Protein AF-A0A510DS62-F1 (afdb_monomer_lite)

Radius of gyration: 27.92 Å; chains: 1; bounding box: 56×39×94 Å

pLDDT: mean 75.44, std 15.36, range [31.45, 93.5]

Structure (mmCIF, N/CA/C/O backbone):
data_AF-A0A510DS62-F1
#
_entry.id   AF-A0A510DS62-F1
#
loop_
_atom_site.group_PDB
_atom_site.id
_atom_site.type_symbol
_atom_site.label_atom_id
_atom_site.label_alt_id
_atom_site.label_comp_id
_atom_site.label_asym_id
_atom_site.label_entity_id
_atom_site.label_seq_id
_atom_site.pdbx_PDB_ins_code
_atom_site.Cartn_x
_atom_site.Cartn_y
_atom_site.Cartn_z
_atom_site.occupancy
_atom_site.B_iso_or_equiv
_atom_site.auth_seq_id
_atom_site.auth_comp_id
_atom_site.auth_asym_id
_atom_site.auth_atom_id
_atom_site.pdbx_PDB_model_num
ATOM 1 N N . MET A 1 1 ? -23.519 11.672 65.796 1.00 56.41 1 MET A N 1
ATOM 2 C CA . MET A 1 1 ? -23.564 11.099 64.429 1.00 56.41 1 MET A CA 1
ATOM 3 C C . MET A 1 1 ? -22.876 11.958 63.356 1.00 56.41 1 MET A C 1
ATOM 5 O O . MET A 1 1 ? -22.421 11.381 62.381 1.00 56.41 1 MET A O 1
ATOM 9 N N . GLY A 1 2 ? -22.718 13.283 63.516 1.00 59.91 2 GLY A N 1
ATOM 10 C CA . GLY A 1 2 ? -22.095 14.141 62.484 1.00 59.91 2 GLY A CA 1
ATOM 11 C C . GLY A 1 2 ? -20.596 13.915 62.203 1.00 59.91 2 GLY A C 1
ATOM 12 O O . GLY A 1 2 ? -20.165 14.080 61.069 1.00 59.91 2 GLY A O 1
ATOM 13 N N . PHE A 1 3 ? -19.809 13.471 63.189 1.00 62.00 3 PHE A N 1
ATOM 14 C CA . PHE A 1 3 ? -18.356 13.258 63.034 1.00 62.00 3 PHE A CA 1
ATOM 15 C C . PHE A 1 3 ? -17.971 12.027 62.198 1.00 62.00 3 PHE A C 1
ATOM 17 O O . PHE A 1 3 ? -16.897 11.989 61.609 1.00 62.00 3 PHE A O 1
ATOM 24 N N . LEU A 1 4 ? -18.839 11.015 62.127 1.00 65.06 4 LEU A N 1
ATOM 25 C CA . LEU A 1 4 ? -18.585 9.816 61.321 1.00 65.06 4 LEU A CA 1
ATOM 26 C C . LEU A 1 4 ? -18.783 10.087 59.825 1.00 65.06 4 LEU A C 1
ATOM 28 O O . LEU A 1 4 ? -18.037 9.568 59.003 1.00 65.06 4 LEU A O 1
ATOM 32 N N . LEU A 1 5 ? -19.742 10.947 59.473 1.00 65.94 5 LEU A N 1
ATOM 33 C CA . LEU A 1 5 ? -20.015 11.323 58.085 1.00 65.94 5 LEU A CA 1
ATOM 34 C C . LEU A 1 5 ? -18.896 12.188 57.491 1.00 65.94 5 LEU A C 1
ATOM 36 O O . LEU A 1 5 ? -18.519 11.984 56.341 1.00 65.94 5 LEU A O 1
ATOM 40 N N . SER A 1 6 ? -18.312 13.103 58.271 1.00 70.81 6 SER A N 1
ATOM 41 C CA . SER A 1 6 ? -17.191 13.930 57.803 1.00 70.81 6 SER A CA 1
ATOM 42 C C . SER A 1 6 ? -15.923 13.110 57.548 1.00 70.81 6 SER A C 1
ATOM 44 O O . SER A 1 6 ? -15.247 13.334 56.546 1.00 70.81 6 SER A O 1
ATOM 46 N N . LEU A 1 7 ? -15.630 12.115 58.392 1.00 73.94 7 LEU A N 1
ATOM 47 C CA . LEU A 1 7 ? -14.490 11.212 58.200 1.00 73.94 7 LEU A CA 1
ATOM 48 C C . LEU A 1 7 ? -14.623 10.364 56.926 1.00 73.94 7 LEU A C 1
ATOM 50 O O . LEU A 1 7 ? -13.637 10.196 56.215 1.00 73.94 7 LEU A O 1
ATOM 54 N N . ILE A 1 8 ? -15.829 9.888 56.601 1.00 76.88 8 ILE A N 1
ATOM 55 C CA . ILE A 1 8 ? -16.096 9.108 55.377 1.00 76.88 8 ILE A CA 1
ATOM 56 C C . ILE A 1 8 ? -15.915 9.963 54.116 1.00 76.88 8 ILE A C 1
ATOM 58 O O . ILE A 1 8 ? -15.374 9.499 53.114 1.00 76.88 8 ILE A O 1
ATOM 62 N N . ILE A 1 9 ? -16.335 11.229 54.158 1.00 77.38 9 ILE A N 1
ATOM 63 C CA . ILE A 1 9 ? -16.168 12.151 53.028 1.00 77.38 9 ILE A CA 1
ATOM 64 C C . ILE A 1 9 ? -14.679 12.428 52.791 1.00 77.38 9 ILE A C 1
ATOM 66 O O . ILE A 1 9 ? -14.211 12.366 51.656 1.00 77.38 9 ILE A O 1
ATOM 70 N N . ILE A 1 10 ? -13.914 12.674 53.856 1.00 80.25 10 ILE A N 1
ATOM 71 C CA . ILE A 1 10 ? -12.475 12.947 53.755 1.00 80.25 10 ILE A CA 1
ATOM 72 C C . ILE A 1 10 ? -11.726 11.737 53.182 1.00 80.25 10 ILE A C 1
ATOM 74 O O . ILE A 1 10 ? -10.911 11.901 52.274 1.00 80.25 10 ILE A O 1
ATOM 78 N N . THR A 1 11 ? -12.020 10.519 53.647 1.00 80.19 11 THR A N 1
ATOM 79 C CA . THR A 1 11 ? -11.370 9.309 53.117 1.00 80.19 11 THR A CA 1
ATOM 80 C C . THR A 1 11 ? -11.744 9.044 51.659 1.00 80.19 11 THR A C 1
ATOM 82 O O . THR A 1 11 ? -10.877 8.655 50.876 1.00 80.19 11 THR A O 1
ATOM 85 N N . TYR A 1 12 ? -12.984 9.335 51.258 1.00 83.50 12 TYR A N 1
ATOM 86 C CA . TYR A 1 12 ? -13.424 9.239 49.865 1.00 83.50 12 TYR A CA 1
ATOM 87 C C . TYR A 1 12 ? -12.674 10.213 48.939 1.00 83.50 12 TYR A C 1
ATOM 89 O O . TYR A 1 12 ? -12.185 9.806 47.884 1.00 83.50 12 TYR A O 1
ATOM 97 N N . TYR A 1 13 ? -12.502 11.476 49.346 1.00 82.88 13 TYR A N 1
ATOM 98 C CA . TYR A 1 13 ? -11.745 12.461 48.561 1.00 82.88 13 TYR A CA 1
ATOM 99 C C . TYR A 1 13 ? -10.253 12.127 48.461 1.00 82.88 13 TYR A C 1
ATOM 101 O O . TYR A 1 13 ? -9.670 12.286 47.388 1.00 82.88 13 TYR A O 1
ATOM 109 N N . ILE A 1 14 ? -9.639 11.626 49.539 1.00 84.81 14 ILE A N 1
ATOM 110 C CA . ILE A 1 14 ? -8.238 11.172 49.518 1.00 84.81 14 ILE A CA 1
ATOM 111 C C . ILE A 1 14 ? -8.069 10.010 48.532 1.00 84.81 14 ILE A C 1
ATOM 113 O O . ILE A 1 14 ? -7.124 10.007 47.742 1.00 84.81 14 ILE A O 1
ATOM 117 N N . PHE A 1 15 ? -9.010 9.062 48.526 1.00 84.88 15 PHE A N 1
ATOM 118 C CA . PHE A 1 15 ? -8.983 7.926 47.609 1.00 84.88 15 PHE A CA 1
ATOM 119 C C . PHE A 1 15 ? -9.139 8.360 46.145 1.00 84.88 15 PHE A C 1
ATOM 121 O O . PHE A 1 15 ? -8.365 7.929 45.292 1.00 84.88 15 PHE A O 1
ATOM 128 N N . ILE A 1 16 ? -10.079 9.268 45.850 1.00 84.44 16 ILE A N 1
ATOM 129 C CA . ILE A 1 16 ? -10.239 9.845 44.505 1.00 84.44 16 ILE A CA 1
ATOM 130 C C . ILE A 1 16 ? -8.967 10.573 44.068 1.00 84.44 16 ILE A C 1
ATOM 132 O O . ILE A 1 16 ? -8.511 10.387 42.940 1.00 84.44 16 ILE A O 1
ATOM 136 N N . PHE A 1 17 ? -8.370 11.377 44.949 1.00 84.06 17 PHE A N 1
ATOM 137 C CA . PHE A 1 17 ? -7.148 12.110 44.637 1.00 84.06 17 PHE A CA 1
ATOM 138 C C . PHE A 1 17 ? -5.981 11.161 44.323 1.00 84.06 17 PHE A C 1
ATOM 140 O O . PHE A 1 17 ? -5.297 11.342 43.317 1.00 84.06 17 PHE A O 1
ATOM 147 N N . GLN A 1 18 ? -5.802 10.096 45.114 1.00 83.12 18 GLN A N 1
ATOM 148 C CA . GLN A 1 18 ? -4.819 9.046 44.823 1.00 83.12 18 GLN A CA 1
ATOM 149 C C . GLN A 1 18 ? -5.087 8.345 43.486 1.00 83.12 18 GLN A C 1
ATOM 151 O O . GLN A 1 18 ? -4.140 8.086 42.741 1.00 83.12 18 GLN A O 1
ATOM 156 N N . LEU A 1 19 ? -6.354 8.082 43.148 1.00 80.81 19 LEU A N 1
ATOM 157 C CA . LEU A 1 19 ? -6.727 7.467 41.873 1.00 80.81 19 LEU A CA 1
ATOM 158 C C . LEU A 1 19 ? -6.384 8.377 40.682 1.00 80.81 19 LEU A C 1
ATOM 160 O O . LEU A 1 19 ? -5.828 7.912 39.690 1.00 80.81 19 LEU A O 1
ATOM 164 N N . ILE A 1 20 ? -6.660 9.681 40.794 1.00 81.19 20 ILE A N 1
ATOM 165 C CA . ILE A 1 20 ? -6.356 10.677 39.754 1.00 81.19 20 ILE A CA 1
ATOM 166 C C . ILE A 1 20 ? -4.844 10.794 39.535 1.00 81.19 20 ILE A C 1
ATOM 168 O O . ILE A 1 20 ? -4.396 10.800 38.390 1.00 81.19 20 ILE A O 1
ATOM 172 N N . VAL A 1 21 ? -4.048 10.833 40.609 1.00 77.31 21 VAL A N 1
ATOM 173 C CA . VAL A 1 21 ? -2.578 10.885 40.513 1.00 77.31 21 VAL A CA 1
ATOM 174 C C . VAL A 1 21 ? -2.022 9.621 39.846 1.00 77.31 21 VAL A C 1
ATOM 176 O O . VAL A 1 21 ? -1.136 9.714 38.995 1.00 77.31 21 VAL A O 1
ATOM 179 N N . LEU A 1 22 ? -2.571 8.445 40.168 1.00 75.25 22 LEU A N 1
ATOM 180 C CA . LEU A 1 22 ? -2.204 7.180 39.523 1.00 75.25 22 LEU A CA 1
ATOM 181 C C . LEU A 1 22 ? -2.535 7.173 38.027 1.00 75.25 22 LEU A C 1
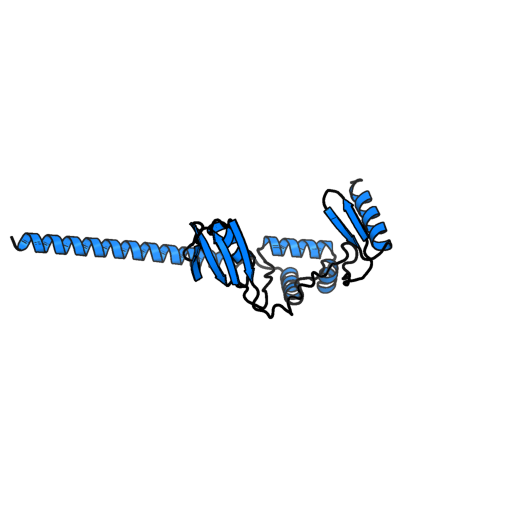ATOM 183 O O . LEU A 1 22 ? -1.683 6.793 37.220 1.00 75.25 22 LEU A O 1
ATOM 187 N N . LEU A 1 23 ? -3.733 7.629 37.652 1.00 72.62 23 LEU A N 1
ATOM 188 C CA . LEU A 1 23 ? -4.148 7.732 36.251 1.00 72.62 23 LEU A CA 1
ATOM 189 C C . LEU A 1 23 ? -3.267 8.724 35.482 1.00 72.62 23 LEU A C 1
ATOM 191 O O . LEU A 1 23 ? -2.774 8.396 34.404 1.00 72.62 23 LEU A O 1
ATOM 195 N N . PHE A 1 24 ? -2.975 9.893 36.058 1.00 67.69 24 PHE A N 1
ATOM 196 C CA . PHE A 1 24 ? -2.092 10.887 35.445 1.00 67.69 24 PHE A CA 1
ATOM 197 C C . PHE A 1 24 ? -0.681 10.323 35.210 1.00 67.69 24 PHE A C 1
ATOM 199 O O . PHE A 1 24 ? -0.140 10.407 34.105 1.00 67.69 24 PHE A O 1
ATOM 206 N N . HIS A 1 25 ? -0.113 9.634 36.202 1.00 64.00 25 HIS A N 1
ATOM 207 C CA . HIS A 1 25 ? 1.216 9.032 36.089 1.00 64.00 25 HIS A CA 1
ATOM 208 C C . HIS A 1 25 ? 1.270 7.855 35.093 1.00 64.00 25 HIS A C 1
ATOM 210 O O . HIS A 1 25 ? 2.328 7.578 34.513 1.00 64.00 25 HIS A O 1
ATOM 216 N N . GLN A 1 26 ? 0.158 7.142 34.877 1.00 64.94 26 GLN A N 1
ATOM 217 C CA . GLN A 1 26 ? 0.059 6.144 33.808 1.00 64.94 26 GLN A CA 1
ATOM 218 C C . GLN A 1 26 ? 0.042 6.805 32.425 1.00 64.94 26 GLN A C 1
ATOM 220 O O . GLN A 1 26 ? 0.773 6.360 31.540 1.00 64.94 26 GLN A O 1
ATOM 225 N N . THR A 1 27 ? -0.697 7.907 32.256 1.00 58.97 27 THR A N 1
ATOM 226 C CA . THR A 1 27 ? -0.771 8.619 30.968 1.00 58.97 27 THR A CA 1
ATOM 227 C C . THR A 1 27 ? 0.559 9.245 30.541 1.00 58.97 27 THR A C 1
ATOM 229 O O . THR A 1 27 ? 0.923 9.159 29.368 1.00 58.97 27 THR A O 1
ATOM 232 N N . GLU A 1 28 ? 1.333 9.802 31.476 1.00 69.12 28 GLU A N 1
ATOM 233 C CA . GLU A 1 28 ? 2.660 10.362 31.177 1.00 69.12 28 GLU A CA 1
ATOM 234 C C . GLU A 1 28 ? 3.661 9.269 30.766 1.00 69.12 28 GLU A C 1
ATOM 236 O O . GLU A 1 28 ? 4.373 9.419 29.772 1.00 69.12 28 GLU A O 1
ATOM 241 N N . ARG A 1 29 ? 3.624 8.092 31.410 1.00 55.38 29 ARG A N 1
ATOM 242 C CA . ARG A 1 29 ? 4.458 6.946 30.998 1.00 55.38 29 ARG A CA 1
ATOM 243 C C . ARG A 1 29 ? 4.127 6.435 29.595 1.00 55.38 29 ARG A C 1
ATOM 245 O O . ARG A 1 29 ? 5.016 5.948 28.896 1.00 55.38 29 ARG A O 1
ATOM 252 N N . GLU A 1 30 ? 2.871 6.510 29.161 1.00 58.12 30 GLU A N 1
ATOM 253 C CA . GLU A 1 30 ? 2.501 6.159 27.785 1.00 58.12 30 GLU A CA 1
ATOM 254 C C . GLU A 1 30 ? 2.930 7.223 26.768 1.00 58.12 30 GLU A C 1
ATOM 256 O O . GLU A 1 30 ? 3.394 6.872 25.678 1.00 58.12 30 GLU A O 1
ATOM 261 N N . ARG A 1 31 ? 2.847 8.512 27.128 1.00 53.44 31 ARG A N 1
ATOM 262 C CA . ARG A 1 31 ? 3.356 9.623 26.306 1.00 53.44 31 ARG A CA 1
ATOM 263 C C . ARG A 1 31 ? 4.860 9.512 26.080 1.00 53.44 31 ARG A C 1
ATOM 265 O O . ARG A 1 31 ? 5.298 9.582 24.931 1.00 53.44 31 ARG A O 1
ATOM 272 N N . GLU A 1 32 ? 5.632 9.242 27.129 1.00 55.03 32 GLU A N 1
ATOM 273 C CA . GLU A 1 32 ? 7.083 9.041 27.038 1.00 55.03 32 GLU A CA 1
ATOM 274 C C . GLU A 1 32 ? 7.443 7.841 26.152 1.00 55.03 32 GLU A C 1
ATOM 276 O O . GLU A 1 32 ? 8.283 7.959 25.260 1.00 55.03 32 GLU A O 1
ATOM 281 N N . LYS A 1 33 ? 6.752 6.701 26.300 1.00 54.00 33 LYS A N 1
ATOM 282 C CA . LYS A 1 33 ? 6.958 5.532 25.422 1.00 54.00 33 LYS A CA 1
ATOM 283 C C . LYS A 1 33 ? 6.666 5.844 23.953 1.00 54.00 33 LYS A C 1
ATOM 285 O O . LYS A 1 33 ? 7.362 5.338 23.070 1.00 54.00 33 LYS A O 1
ATOM 290 N N . LYS A 1 34 ? 5.653 6.671 23.672 1.00 49.38 34 LYS A N 1
ATOM 291 C CA . LYS A 1 34 ? 5.287 7.078 22.307 1.00 49.38 34 LYS A CA 1
ATOM 292 C C . LYS A 1 34 ? 6.340 8.010 21.696 1.00 49.38 34 LYS A C 1
ATOM 294 O O . LYS A 1 34 ? 6.720 7.798 20.548 1.00 49.38 34 LYS A O 1
ATOM 299 N N . LEU A 1 35 ? 6.869 8.951 22.480 1.00 46.28 35 LEU A N 1
ATOM 300 C CA . LEU A 1 35 ? 7.968 9.849 22.099 1.00 46.28 35 LEU A CA 1
ATOM 301 C C . LEU A 1 35 ? 9.285 9.095 21.848 1.00 46.28 35 LEU A C 1
ATOM 303 O O . LEU A 1 35 ? 9.930 9.314 20.826 1.00 46.28 35 LEU A O 1
ATOM 307 N N . VAL A 1 36 ? 9.653 8.145 22.714 1.00 50.84 36 VAL A N 1
ATOM 308 C CA . VAL A 1 36 ? 10.863 7.317 22.536 1.00 50.84 36 VAL A CA 1
ATOM 309 C C . VAL A 1 36 ? 10.750 6.424 21.295 1.00 50.84 36 VAL A C 1
ATOM 311 O O . VAL A 1 36 ? 11.700 6.317 20.520 1.00 50.84 36 VAL A O 1
ATOM 314 N N . LYS A 1 37 ? 9.573 5.837 21.037 1.00 39.78 37 LYS A N 1
ATOM 315 C CA . LYS A 1 37 ? 9.328 5.028 19.830 1.00 39.78 37 LYS A CA 1
ATOM 316 C C . LYS A 1 37 ? 9.394 5.856 18.541 1.00 39.78 37 LYS A C 1
ATOM 318 O O . LYS A 1 37 ? 9.809 5.335 17.511 1.00 39.78 37 LYS A O 1
ATOM 323 N N . GLN A 1 38 ? 9.002 7.129 18.596 1.00 35.69 38 GLN A N 1
ATOM 324 C CA . GLN A 1 38 ? 9.059 8.047 17.457 1.00 35.69 38 GLN A CA 1
ATOM 325 C C . GLN A 1 38 ? 10.491 8.555 17.203 1.00 35.69 38 GLN A C 1
ATOM 327 O O . GLN A 1 38 ? 10.902 8.658 16.049 1.00 35.69 38 GLN A O 1
ATOM 332 N N . ASN A 1 39 ? 11.282 8.766 18.261 1.00 31.45 39 ASN A N 1
ATOM 333 C CA . ASN A 1 39 ? 12.685 9.183 18.164 1.00 31.45 39 ASN A CA 1
ATOM 334 C C . ASN A 1 39 ? 13.643 8.058 17.730 1.00 31.45 39 ASN A C 1
ATOM 336 O O . ASN A 1 39 ? 14.662 8.345 17.111 1.00 31.45 39 ASN A O 1
ATOM 340 N N . HIS A 1 40 ? 13.314 6.779 17.954 1.00 35.44 40 HIS A N 1
ATOM 341 C CA . HIS A 1 40 ? 14.136 5.664 17.454 1.00 35.44 40 HIS A CA 1
ATOM 342 C C . HIS A 1 40 ? 14.177 5.595 15.904 1.00 35.44 40 HIS A C 1
ATOM 344 O O . HIS A 1 40 ? 15.077 4.988 15.330 1.00 35.44 40 HIS A O 1
ATOM 350 N N . PHE A 1 41 ? 13.258 6.257 15.190 1.00 34.78 41 PHE A N 1
ATOM 351 C CA . PHE A 1 41 ? 13.251 6.286 13.720 1.00 34.78 41 PHE A CA 1
ATOM 352 C C . PHE A 1 41 ? 14.315 7.226 13.100 1.00 34.78 41 PHE A C 1
ATOM 354 O O . PHE A 1 41 ? 14.418 7.310 11.880 1.00 34.78 41 PHE A O 1
ATOM 361 N N . MET A 1 42 ? 15.107 7.946 13.905 1.00 33.56 42 MET A N 1
ATOM 362 C CA . MET A 1 42 ? 15.889 9.108 13.445 1.00 33.56 42 MET A CA 1
ATOM 363 C C . MET A 1 42 ? 17.422 8.946 13.382 1.00 33.56 42 MET A C 1
ATOM 365 O O . MET A 1 42 ? 18.105 9.957 13.265 1.00 33.56 42 MET A O 1
ATOM 369 N N . GLU A 1 43 ? 17.993 7.732 13.366 1.00 38.81 43 GLU A N 1
ATOM 370 C CA . GLU A 1 43 ? 19.443 7.554 13.098 1.00 38.81 43 GLU A CA 1
ATOM 371 C C . GLU A 1 43 ? 19.816 6.375 12.174 1.00 38.81 43 GLU A C 1
ATOM 373 O O . GLU A 1 43 ? 20.947 5.890 12.186 1.00 38.81 43 GLU A O 1
ATOM 378 N N . GLU A 1 44 ? 18.933 5.931 11.275 1.00 53.69 44 GLU A N 1
ATOM 379 C CA . GLU A 1 44 ? 19.414 5.130 10.141 1.00 53.69 44 GLU A CA 1
ATOM 380 C C . GLU A 1 44 ? 20.034 6.049 9.086 1.00 53.69 44 GLU A C 1
ATOM 382 O O . GLU A 1 44 ? 19.362 6.636 8.238 1.00 53.69 44 GLU A O 1
ATOM 387 N N . LYS A 1 45 ? 21.359 6.203 9.152 1.00 69.12 45 LYS A N 1
ATOM 388 C CA . LYS A 1 45 ? 22.107 7.017 8.193 1.00 69.12 45 LYS A CA 1
ATOM 389 C C . LYS A 1 45 ? 21.973 6.406 6.790 1.00 69.12 45 LYS A C 1
ATOM 391 O O . LYS A 1 45 ? 22.477 5.313 6.509 1.00 69.12 45 LYS A O 1
ATOM 396 N N . PHE A 1 46 ? 21.273 7.103 5.898 1.00 73.94 46 PHE A N 1
ATOM 397 C CA . PHE A 1 46 ? 21.255 6.778 4.474 1.00 73.94 46 PHE A CA 1
ATOM 398 C C . PHE A 1 46 ? 22.587 7.196 3.846 1.00 73.94 46 PHE A C 1
ATOM 400 O O . PHE A 1 46 ? 23.104 8.283 4.100 1.00 73.94 46 PHE A O 1
ATOM 407 N N . SER A 1 47 ? 23.157 6.319 3.030 1.00 78.69 47 SER A N 1
ATOM 408 C CA . SER A 1 47 ? 24.289 6.655 2.169 1.00 78.69 47 SER A CA 1
ATOM 409 C C . SER A 1 47 ? 23.865 7.653 1.087 1.00 78.69 47 SER A C 1
ATOM 411 O O . SER A 1 47 ? 22.688 7.763 0.748 1.00 78.69 47 SER A O 1
ATOM 413 N N . GLU A 1 48 ? 24.826 8.355 0.491 1.00 78.38 48 GLU A N 1
ATOM 414 C CA . GLU A 1 48 ? 24.563 9.314 -0.591 1.00 78.38 48 GLU A CA 1
ATOM 415 C C . GLU A 1 48 ? 23.784 8.682 -1.762 1.00 78.38 48 GLU A C 1
ATOM 417 O O . GLU A 1 48 ? 22.841 9.270 -2.291 1.00 78.38 48 GLU A O 1
ATOM 422 N N . LEU A 1 49 ? 24.121 7.439 -2.124 1.00 83.12 49 LEU A N 1
ATOM 423 C CA . LEU A 1 49 ? 23.423 6.689 -3.172 1.00 83.12 49 LEU A CA 1
ATOM 424 C C . LEU A 1 49 ? 21.990 6.312 -2.779 1.00 83.12 49 LEU A C 1
ATOM 426 O O . LEU A 1 49 ? 21.101 6.335 -3.627 1.00 83.12 49 LEU A O 1
ATOM 430 N N . GLU A 1 50 ? 21.754 5.982 -1.510 1.00 83.00 50 GLU A N 1
ATOM 431 C CA . GLU A 1 50 ? 20.409 5.735 -0.985 1.00 83.00 50 GLU A CA 1
ATOM 432 C C . GLU A 1 50 ? 19.565 7.013 -0.989 1.00 83.00 50 GLU A C 1
ATOM 434 O O . GLU A 1 50 ? 18.404 6.970 -1.386 1.00 83.00 50 GLU A O 1
ATOM 439 N N . PHE A 1 51 ? 20.151 8.160 -0.638 1.00 79.38 51 PHE A N 1
ATOM 440 C CA . PHE A 1 51 ? 19.455 9.446 -0.669 1.00 79.38 51 PHE A CA 1
ATOM 441 C C . PHE A 1 51 ? 19.056 9.845 -2.096 1.00 79.38 51 PHE A C 1
ATOM 443 O O . PHE A 1 51 ? 17.896 10.162 -2.361 1.00 79.38 51 PHE A O 1
ATOM 450 N N . ARG A 1 52 ? 19.985 9.723 -3.051 1.00 78.75 52 ARG A N 1
ATOM 451 C CA . ARG A 1 52 ? 19.703 9.948 -4.478 1.00 78.75 52 ARG A CA 1
ATOM 452 C C . ARG A 1 52 ? 18.639 8.985 -5.014 1.00 78.75 52 ARG A C 1
ATOM 454 O O . ARG A 1 52 ? 17.804 9.376 -5.827 1.00 78.75 52 ARG A O 1
ATOM 461 N N . ALA A 1 53 ? 18.636 7.735 -4.549 1.00 86.12 53 ALA A N 1
ATOM 462 C CA . ALA A 1 53 ? 17.611 6.761 -4.911 1.00 86.12 53 ALA A CA 1
ATOM 463 C C . ALA A 1 53 ? 16.232 7.140 -4.349 1.00 86.12 53 ALA A C 1
ATOM 465 O O . ALA A 1 53 ? 15.242 7.034 -5.069 1.00 86.12 53 ALA A O 1
ATOM 466 N N . ILE A 1 54 ? 16.157 7.632 -3.106 1.00 81.75 54 ILE A N 1
ATOM 467 C CA . ILE A 1 54 ? 14.917 8.164 -2.519 1.00 81.75 54 ILE A CA 1
ATOM 468 C C . ILE A 1 54 ? 14.395 9.341 -3.350 1.00 81.75 54 ILE A C 1
ATOM 470 O O . ILE A 1 54 ? 13.203 9.405 -3.638 1.00 81.75 54 ILE A O 1
ATOM 474 N N . GLU A 1 55 ? 15.266 10.251 -3.784 1.00 78.25 55 GLU A N 1
ATOM 475 C CA . GLU A 1 55 ? 14.872 11.402 -4.601 1.00 78.25 55 GLU A CA 1
ATOM 476 C C . GLU A 1 55 ? 14.356 10.996 -5.993 1.00 78.25 55 GLU A C 1
ATOM 478 O O . GLU A 1 55 ? 13.343 11.522 -6.468 1.00 78.25 55 GLU A O 1
ATOM 483 N N . ALA A 1 56 ? 15.001 10.017 -6.634 1.00 80.12 56 ALA A N 1
ATOM 484 C CA . ALA A 1 56 ? 14.517 9.418 -7.878 1.00 80.12 56 ALA A CA 1
ATOM 485 C C . ALA A 1 56 ? 13.137 8.761 -7.690 1.00 80.12 56 ALA A C 1
ATOM 487 O O . ALA A 1 56 ? 12.207 9.042 -8.448 1.00 80.12 56 ALA A O 1
ATOM 488 N N . LEU A 1 57 ? 12.964 7.969 -6.626 1.00 80.75 57 LEU A N 1
ATOM 489 C CA . LEU A 1 57 ? 11.692 7.328 -6.276 1.00 80.75 57 LEU A CA 1
ATOM 490 C C . LEU A 1 57 ? 10.598 8.338 -5.911 1.00 80.75 57 LEU A C 1
ATOM 492 O O . LEU A 1 57 ? 9.429 8.093 -6.191 1.00 80.75 57 LEU A O 1
ATOM 496 N N . ARG A 1 58 ? 10.950 9.487 -5.322 1.00 73.81 58 ARG A N 1
ATOM 497 C CA . ARG A 1 58 ? 9.993 10.562 -5.019 1.00 73.81 58 ARG A CA 1
ATOM 498 C C . ARG A 1 58 ? 9.442 11.202 -6.291 1.00 73.81 58 ARG A C 1
ATOM 500 O O . ARG A 1 58 ? 8.266 11.547 -6.330 1.00 73.81 58 ARG A O 1
ATOM 507 N N . ARG A 1 59 ? 10.282 11.367 -7.318 1.00 75.50 59 ARG A N 1
ATOM 508 C CA . ARG A 1 59 ? 9.876 11.915 -8.625 1.00 75.50 59 ARG A CA 1
ATOM 509 C C . ARG A 1 59 ? 9.108 10.897 -9.460 1.00 75.50 59 ARG A C 1
ATOM 511 O O . ARG A 1 59 ? 8.114 11.250 -10.083 1.00 75.50 59 ARG A O 1
ATOM 518 N N . ASN A 1 60 ? 9.557 9.645 -9.466 1.00 74.12 60 ASN A N 1
ATOM 519 C CA . ASN A 1 60 ? 8.900 8.555 -10.175 1.00 74.12 60 ASN A CA 1
ATOM 520 C C . ASN A 1 60 ? 8.888 7.273 -9.321 1.00 74.12 60 ASN A C 1
ATOM 522 O O . ASN A 1 60 ? 9.807 6.455 -9.419 1.00 74.12 60 ASN A O 1
ATOM 526 N N . PRO A 1 61 ? 7.817 7.034 -8.540 1.00 71.00 61 PRO A N 1
ATOM 527 C CA . PRO A 1 61 ? 7.707 5.844 -7.693 1.00 71.00 61 PRO A CA 1
ATOM 528 C C . PRO A 1 61 ? 7.670 4.521 -8.471 1.00 71.00 61 PRO A C 1
ATOM 530 O O . PRO A 1 61 ? 7.875 3.461 -7.885 1.00 71.00 61 PRO A O 1
ATOM 533 N N . ARG A 1 62 ? 7.387 4.566 -9.783 1.00 72.62 62 ARG A N 1
ATOM 534 C CA . ARG A 1 62 ? 7.297 3.397 -10.676 1.00 72.62 62 ARG A CA 1
ATOM 535 C C . ARG A 1 62 ? 8.562 3.189 -11.513 1.00 72.62 62 ARG A C 1
ATOM 537 O O . ARG A 1 62 ? 8.536 2.421 -12.475 1.00 72.62 62 ARG A O 1
ATOM 544 N N . ILE A 1 63 ? 9.655 3.882 -11.191 1.00 79.19 63 ILE A N 1
ATOM 545 C CA . ILE A 1 63 ? 10.914 3.763 -11.926 1.00 79.19 63 ILE A CA 1
ATOM 546 C C . ILE A 1 63 ? 11.404 2.308 -11.947 1.00 79.19 63 ILE A C 1
ATOM 548 O O . ILE A 1 63 ? 11.426 1.611 -10.931 1.00 79.19 63 ILE A O 1
ATOM 552 N N . SER A 1 64 ? 11.804 1.830 -13.127 1.00 82.25 64 SER A N 1
ATOM 553 C CA . SER A 1 64 ? 12.355 0.484 -13.263 1.00 82.25 64 SER A CA 1
ATOM 554 C C . SER A 1 64 ? 13.752 0.414 -12.640 1.00 82.25 64 SER A C 1
ATOM 556 O O . SER A 1 64 ? 14.502 1.387 -12.654 1.00 82.25 64 SER A O 1
ATOM 558 N N . VAL A 1 65 ? 14.171 -0.766 -12.173 1.00 83.56 65 VAL A N 1
ATOM 559 C CA . VAL A 1 65 ? 15.540 -0.976 -11.654 1.00 83.56 65 VAL A CA 1
ATOM 560 C C . VAL A 1 65 ? 16.606 -0.579 -12.683 1.00 83.56 65 VAL A C 1
ATOM 562 O O . VAL A 1 65 ? 17.671 -0.083 -12.326 1.00 83.56 65 VAL A O 1
ATOM 565 N N . LYS A 1 66 ? 16.332 -0.791 -13.976 1.00 89.50 66 LYS A N 1
ATOM 566 C CA . LYS A 1 66 ? 17.241 -0.432 -15.071 1.00 89.50 66 LYS A CA 1
ATOM 567 C C . LYS A 1 66 ? 17.387 1.081 -15.202 1.00 89.50 66 LYS A C 1
ATOM 569 O O . LYS A 1 66 ? 18.505 1.547 -15.409 1.00 89.50 66 LYS A O 1
ATOM 574 N N . ASP A 1 67 ? 16.286 1.815 -15.126 1.00 85.25 67 ASP A N 1
ATOM 575 C CA . ASP A 1 67 ? 16.298 3.267 -15.305 1.00 85.25 67 ASP A CA 1
ATOM 576 C C . ASP A 1 67 ? 16.810 3.967 -14.046 1.00 85.25 67 ASP A C 1
ATOM 578 O O . ASP A 1 67 ? 17.632 4.871 -14.157 1.00 85.25 67 ASP A O 1
ATOM 582 N N . LEU A 1 68 ? 16.487 3.434 -12.864 1.00 90.75 68 LEU A N 1
ATOM 583 C CA . LEU A 1 68 ? 17.099 3.846 -11.603 1.00 90.75 68 LEU A CA 1
ATOM 584 C C . LEU A 1 68 ? 18.621 3.636 -11.626 1.00 90.75 68 LEU A C 1
ATOM 586 O O . LEU A 1 68 ? 19.375 4.507 -11.209 1.00 90.75 68 LEU A O 1
ATOM 590 N N . ALA A 1 69 ? 19.097 2.504 -12.154 1.00 92.75 69 ALA A N 1
ATOM 591 C CA . ALA A 1 69 ? 20.530 2.240 -12.286 1.00 92.75 69 ALA A CA 1
ATOM 592 C C . ALA A 1 69 ? 21.231 3.271 -13.185 1.00 92.75 69 ALA A C 1
ATOM 594 O O . ALA A 1 69 ? 22.307 3.754 -12.837 1.00 92.75 69 ALA A O 1
ATOM 595 N N . LYS A 1 70 ? 20.605 3.645 -14.309 1.00 93.38 70 LYS A N 1
ATOM 596 C CA . LYS A 1 70 ? 21.123 4.694 -15.199 1.00 93.38 70 LYS A CA 1
ATOM 597 C C . LYS A 1 70 ? 21.167 6.053 -14.507 1.00 93.38 70 LYS A C 1
ATOM 599 O O . LYS A 1 70 ? 22.188 6.724 -14.578 1.00 93.38 70 LYS A O 1
ATOM 604 N N . GLU A 1 71 ? 20.088 6.438 -13.833 1.00 90.75 71 GLU A N 1
ATOM 605 C CA . GLU A 1 71 ? 19.978 7.730 -13.148 1.00 90.75 71 GLU A CA 1
ATOM 606 C C . GLU A 1 71 ? 20.980 7.866 -11.991 1.00 90.75 71 GLU A C 1
ATOM 608 O O . GLU A 1 71 ? 21.589 8.917 -11.786 1.00 90.75 71 GLU A O 1
ATOM 613 N N . LEU A 1 72 ? 21.216 6.775 -11.263 1.00 91.44 72 LEU A N 1
ATOM 614 C CA . LEU A 1 72 ? 22.201 6.729 -10.185 1.00 91.44 72 LEU A CA 1
ATOM 615 C C . LEU A 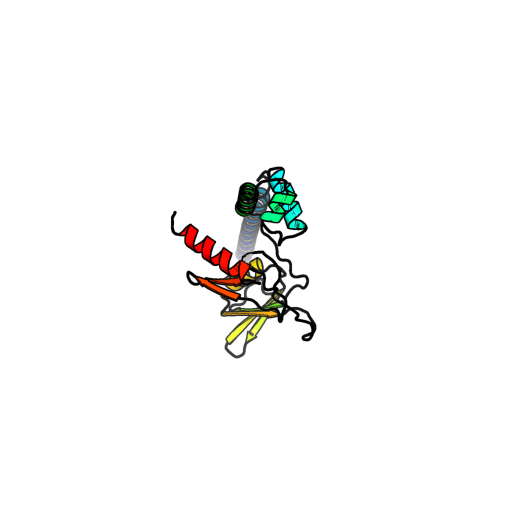1 72 ? 23.642 6.536 -10.686 1.00 91.44 72 LEU A C 1
ATOM 617 O O . LEU A 1 72 ? 24.570 6.654 -9.888 1.00 91.44 72 LEU A O 1
ATOM 621 N N . ASN A 1 73 ? 23.840 6.289 -11.985 1.00 93.44 73 ASN A N 1
ATOM 622 C CA . ASN A 1 73 ? 25.118 5.925 -12.601 1.00 93.44 73 ASN A CA 1
ATOM 623 C C . ASN A 1 73 ? 25.781 4.703 -11.933 1.00 93.44 73 ASN A C 1
ATOM 625 O O . ASN A 1 73 ? 26.966 4.700 -11.604 1.00 93.44 73 ASN A O 1
ATOM 629 N N . VAL A 1 74 ? 24.992 3.654 -11.702 1.00 92.75 74 VAL A N 1
ATOM 630 C CA . VAL A 1 74 ? 25.442 2.388 -11.108 1.00 92.75 74 VAL A CA 1
ATOM 631 C C . VAL A 1 74 ? 24.991 1.205 -11.959 1.00 92.75 74 VAL A C 1
ATOM 633 O O . VAL A 1 74 ? 24.125 1.314 -12.825 1.00 92.75 74 VAL A O 1
ATOM 636 N N . ASN A 1 75 ? 25.552 0.023 -11.709 1.00 93.50 75 ASN A N 1
ATOM 637 C CA . ASN A 1 75 ? 25.055 -1.191 -12.352 1.00 93.50 75 ASN A CA 1
ATOM 638 C C . ASN A 1 75 ? 23.696 -1.630 -11.752 1.00 93.50 75 ASN A C 1
ATOM 640 O O . ASN A 1 75 ? 23.328 -1.266 -10.631 1.00 93.50 75 ASN A O 1
ATOM 644 N N . ARG A 1 76 ? 22.948 -2.463 -12.488 1.00 86.62 76 ARG A N 1
ATOM 645 C CA . ARG A 1 76 ? 21.608 -2.929 -12.073 1.00 86.62 76 ARG A CA 1
ATOM 646 C C . ARG A 1 76 ? 21.608 -3.718 -10.762 1.00 86.62 76 ARG A C 1
ATOM 648 O O . ARG A 1 76 ? 20.631 -3.654 -10.014 1.00 86.62 76 ARG A O 1
ATOM 655 N N . ASN A 1 77 ? 22.684 -4.450 -10.478 1.00 84.56 77 ASN A N 1
ATOM 656 C CA . ASN A 1 77 ? 22.805 -5.229 -9.247 1.00 84.56 77 ASN A CA 1
ATOM 657 C C . ASN A 1 77 ? 22.962 -4.296 -8.041 1.00 84.56 77 ASN A C 1
ATOM 659 O O . ASN A 1 77 ? 22.303 -4.497 -7.025 1.00 84.56 77 ASN A O 1
ATOM 663 N N . THR A 1 78 ? 23.759 -3.235 -8.169 1.00 86.44 78 THR A N 1
ATOM 664 C CA . THR A 1 78 ? 23.924 -2.193 -7.152 1.00 86.44 78 THR A CA 1
ATOM 665 C C . THR A 1 78 ? 22.620 -1.433 -6.927 1.00 86.44 78 THR A C 1
ATOM 667 O O . THR A 1 78 ? 22.199 -1.315 -5.782 1.00 86.44 78 THR A O 1
ATOM 670 N N . ALA A 1 79 ? 21.913 -1.022 -7.987 1.00 89.62 79 ALA A N 1
ATOM 671 C CA . ALA A 1 79 ? 20.591 -0.395 -7.855 1.00 89.62 79 ALA A CA 1
ATOM 672 C C . ALA A 1 79 ? 19.585 -1.307 -7.126 1.00 89.62 79 ALA A C 1
ATOM 674 O O . ALA A 1 79 ? 18.860 -0.865 -6.238 1.00 89.62 79 ALA A O 1
ATOM 675 N N . SER A 1 80 ? 19.597 -2.609 -7.435 1.00 88.81 80 SER A N 1
ATOM 676 C CA . SER A 1 80 ? 18.767 -3.604 -6.742 1.00 88.81 80 SER A CA 1
ATOM 677 C C . SER A 1 80 ? 19.123 -3.748 -5.260 1.00 88.81 80 SER A C 1
ATOM 679 O O . SER A 1 80 ? 18.232 -3.931 -4.432 1.00 88.81 80 SER A O 1
ATOM 681 N N . ARG A 1 81 ? 20.418 -3.703 -4.913 1.00 90.00 81 ARG A N 1
ATOM 682 C CA . ARG A 1 81 ? 20.887 -3.764 -3.518 1.00 90.00 81 ARG A CA 1
ATOM 683 C C . ARG A 1 81 ? 20.497 -2.505 -2.749 1.00 90.00 81 ARG A C 1
ATOM 685 O O . ARG A 1 81 ? 20.040 -2.635 -1.621 1.00 90.00 81 ARG A O 1
ATOM 692 N N . ILE A 1 82 ? 20.609 -1.331 -3.372 1.00 89.50 82 ILE A N 1
ATOM 693 C CA . ILE A 1 82 ? 20.174 -0.053 -2.791 1.00 89.50 82 ILE A CA 1
ATOM 694 C C . ILE A 1 82 ? 18.673 -0.096 -2.492 1.00 89.50 82 ILE A C 1
ATOM 696 O O . ILE A 1 82 ? 18.287 0.158 -1.359 1.00 89.50 82 ILE A O 1
ATOM 700 N N . LEU A 1 83 ? 17.831 -0.507 -3.448 1.00 87.88 83 LEU A N 1
ATOM 701 C CA . LEU A 1 83 ? 16.384 -0.635 -3.222 1.00 87.88 83 LEU A CA 1
ATOM 702 C C . LEU A 1 83 ? 16.051 -1.573 -2.057 1.00 87.88 83 LEU A C 1
ATOM 704 O O . LEU A 1 83 ? 15.249 -1.224 -1.197 1.00 87.88 83 LEU A O 1
ATOM 708 N N . ARG A 1 84 ? 16.692 -2.746 -1.991 1.00 85.25 84 ARG A N 1
ATOM 709 C CA . ARG A 1 84 ? 16.511 -3.670 -0.859 1.00 85.25 84 ARG A CA 1
ATOM 710 C C . ARG A 1 84 ? 16.953 -3.050 0.462 1.00 85.25 84 ARG A C 1
ATOM 712 O O . ARG A 1 84 ? 16.250 -3.204 1.450 1.00 85.25 84 ARG A O 1
ATOM 719 N N . SER A 1 85 ? 18.085 -2.346 0.471 1.00 83.19 85 SER A N 1
ATOM 720 C CA . SER A 1 85 ? 18.576 -1.633 1.653 1.00 83.19 85 SER A CA 1
ATOM 721 C C . SER A 1 85 ? 17.558 -0.598 2.131 1.00 83.19 85 SER A C 1
ATOM 723 O O . SER A 1 85 ? 17.194 -0.611 3.299 1.00 83.19 85 SER A O 1
ATOM 725 N N . LEU A 1 86 ? 17.004 0.214 1.223 1.00 83.38 86 LEU A N 1
ATOM 726 C CA . LEU A 1 86 ? 15.957 1.192 1.537 1.00 83.38 86 LEU A CA 1
ATOM 727 C C . LEU A 1 86 ? 14.710 0.537 2.150 1.00 83.38 86 LEU A C 1
ATOM 729 O O . LEU A 1 86 ? 14.215 1.008 3.170 1.00 83.38 86 LEU A O 1
ATOM 733 N N . PHE A 1 87 ? 14.216 -0.560 1.568 1.00 79.25 87 PHE A N 1
ATOM 734 C CA . PHE A 1 87 ? 13.054 -1.273 2.114 1.00 79.25 87 PHE A CA 1
ATOM 735 C C . PHE A 1 87 ? 13.340 -1.905 3.480 1.00 79.25 87 PHE A C 1
ATOM 737 O O . PHE A 1 87 ? 12.492 -1.840 4.368 1.00 79.25 87 PHE A O 1
ATOM 744 N N . ASN A 1 88 ? 14.537 -2.468 3.669 1.00 76.75 88 ASN A N 1
ATOM 745 C CA . ASN A 1 88 ? 14.968 -3.021 4.955 1.00 76.75 88 ASN A CA 1
ATOM 746 C C . ASN A 1 88 ? 15.086 -1.932 6.031 1.00 76.75 88 ASN A C 1
ATOM 748 O O . ASN A 1 88 ? 14.731 -2.181 7.177 1.00 76.75 88 ASN A O 1
ATOM 752 N N . LYS A 1 89 ? 15.493 -0.721 5.632 1.00 78.50 89 LYS A N 1
ATOM 753 C CA . LYS A 1 89 ? 15.511 0.509 6.443 1.00 78.50 89 LYS A CA 1
ATOM 754 C C . LYS A 1 89 ? 14.124 1.148 6.631 1.00 78.50 89 LYS A C 1
ATOM 756 O O . LYS A 1 89 ? 13.977 2.292 7.051 1.00 78.50 89 LYS A O 1
ATOM 761 N N . GLY A 1 90 ? 13.058 0.442 6.252 1.00 65.31 90 GLY A N 1
ATOM 762 C CA . GLY A 1 90 ? 11.684 0.881 6.480 1.00 65.31 90 GLY A CA 1
ATOM 763 C C . GLY A 1 90 ? 11.184 1.987 5.547 1.00 65.31 90 GLY A C 1
ATOM 764 O O . GLY A 1 90 ? 10.120 2.553 5.812 1.00 65.31 90 GLY A O 1
ATOM 765 N N . VAL A 1 91 ? 11.879 2.286 4.443 1.00 73.44 91 VAL A N 1
ATOM 766 C CA . VAL A 1 91 ? 11.360 3.201 3.415 1.00 73.44 91 VAL A CA 1
ATOM 767 C C . VAL A 1 91 ? 10.152 2.554 2.746 1.00 73.44 91 VAL A C 1
ATOM 769 O O . VAL A 1 91 ? 10.270 1.549 2.051 1.00 73.44 91 VAL A O 1
ATOM 772 N N . LYS A 1 92 ? 8.967 3.134 2.944 1.00 68.12 92 LYS A N 1
ATOM 773 C CA . LYS A 1 92 ? 7.712 2.661 2.347 1.00 68.12 92 LYS A CA 1
ATOM 774 C C . LYS A 1 92 ? 7.312 3.570 1.191 1.00 68.12 92 LYS A C 1
ATOM 776 O O . LYS A 1 92 ? 7.234 4.787 1.352 1.00 68.12 92 LYS A O 1
ATOM 781 N N . LEU A 1 93 ? 7.013 2.983 0.034 1.00 63.38 93 LEU A N 1
ATOM 782 C CA . LEU A 1 93 ? 6.429 3.716 -1.088 1.00 63.38 93 LEU A CA 1
ATOM 783 C C . LEU A 1 93 ? 4.954 3.977 -0.777 1.00 63.38 93 LEU A C 1
ATOM 785 O O . LEU A 1 93 ? 4.113 3.087 -0.888 1.00 63.38 93 LEU A O 1
ATOM 789 N N . LYS A 1 94 ? 4.647 5.198 -0.337 1.00 52.94 94 LYS A N 1
ATOM 790 C CA . LYS A 1 94 ? 3.275 5.607 -0.045 1.00 52.94 94 LYS A CA 1
ATOM 791 C C . LYS A 1 94 ? 2.541 5.875 -1.358 1.00 52.94 94 LYS A C 1
ATOM 793 O O . LYS A 1 94 ? 2.788 6.882 -2.019 1.00 52.94 94 LYS A O 1
ATOM 798 N N . VAL A 1 95 ? 1.629 4.982 -1.735 1.00 55.41 95 VAL A N 1
ATOM 799 C CA . VAL A 1 95 ? 0.671 5.247 -2.816 1.00 55.41 95 VAL A CA 1
ATOM 800 C C . VAL A 1 95 ? -0.415 6.136 -2.229 1.00 55.41 95 VAL A C 1
ATOM 802 O O . VAL A 1 95 ? -1.353 5.655 -1.603 1.00 55.41 95 VAL A O 1
ATOM 805 N N . THR A 1 96 ? -0.240 7.447 -2.367 1.00 42.53 96 THR A N 1
ATOM 806 C CA . THR A 1 96 ? -1.262 8.408 -1.949 1.00 42.53 96 THR A CA 1
ATOM 807 C C . THR A 1 96 ? -2.272 8.505 -3.083 1.00 42.53 96 THR A C 1
ATOM 809 O O . THR A 1 96 ? -1.930 8.955 -4.174 1.00 42.53 96 THR A O 1
ATOM 812 N N . VAL A 1 97 ? -3.495 8.031 -2.858 1.00 53.94 97 VAL A N 1
ATOM 813 C CA . VAL A 1 97 ? -4.597 8.240 -3.804 1.00 53.94 97 VAL A CA 1
ATOM 814 C C . VAL A 1 97 ? -5.036 9.703 -3.671 1.00 53.94 97 VAL A C 1
ATOM 816 O O . VAL A 1 97 ? -5.259 10.169 -2.555 1.00 53.94 97 VAL A O 1
ATOM 819 N N . GLU A 1 98 ? -5.105 10.443 -4.784 1.00 47.66 98 GLU A N 1
ATOM 820 C CA . GLU A 1 98 ? -5.366 11.900 -4.799 1.00 47.66 98 GLU A CA 1
ATOM 821 C C . GLU A 1 98 ? -6.705 12.289 -4.148 1.00 47.66 98 GLU A C 1
ATOM 823 O O . GLU A 1 98 ? -6.853 13.381 -3.606 1.00 47.66 98 GLU A O 1
ATOM 828 N N . SER A 1 99 ? -7.669 11.370 -4.134 1.00 58.34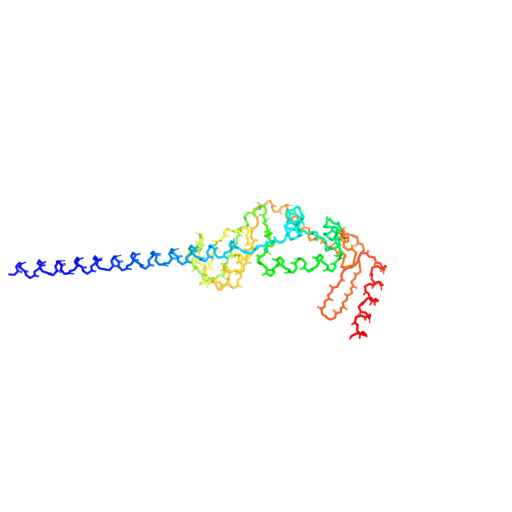 99 SER A N 1
ATOM 829 C CA . SER A 1 99 ? -8.914 11.477 -3.378 1.00 58.34 99 SER A CA 1
ATOM 830 C C . SER A 1 99 ? -8.832 10.592 -2.138 1.00 58.34 99 SER A C 1
ATOM 832 O O . SER A 1 99 ? -8.507 9.420 -2.293 1.00 58.34 99 SER A O 1
ATOM 834 N N . PHE A 1 100 ? -9.185 11.085 -0.946 1.00 61.06 100 PHE A N 1
ATOM 835 C CA . PHE A 1 100 ? -9.403 10.230 0.230 1.00 61.06 100 PHE A CA 1
ATOM 836 C C . PHE A 1 100 ? -10.565 9.266 -0.070 1.00 61.06 100 PHE A C 1
ATOM 838 O O . PHE A 1 100 ? -11.715 9.723 -0.080 1.00 61.06 100 PHE A O 1
ATOM 845 N N . PRO A 1 101 ? -10.324 7.972 -0.370 1.00 74.25 101 PRO A N 1
ATOM 846 C CA . PRO A 1 101 ? -11.425 7.049 -0.550 1.00 74.25 101 PRO A CA 1
ATOM 847 C C . PRO A 1 101 ? -12.193 6.930 0.766 1.00 74.25 101 PRO A C 1
ATOM 849 O O . PRO A 1 101 ? -11.617 6.929 1.859 1.00 74.25 101 PRO A O 1
ATOM 852 N N . THR A 1 102 ? -13.511 6.842 0.641 1.00 84.25 102 THR A N 1
ATOM 853 C CA . THR A 1 102 ? -14.371 6.439 1.746 1.00 84.25 102 THR A CA 1
ATOM 854 C C . THR A 1 102 ? -14.419 4.923 1.734 1.00 84.25 102 THR A C 1
ATOM 856 O O . THR A 1 102 ? -14.867 4.314 0.766 1.00 84.25 102 THR A O 1
ATOM 859 N N . VAL A 1 103 ? -13.901 4.318 2.788 1.00 88.44 103 VAL A N 1
ATOM 860 C CA . VAL A 1 103 ? -13.873 2.877 2.980 1.00 88.44 103 VAL A CA 1
ATOM 861 C C . VAL A 1 103 ? -14.997 2.507 3.928 1.00 88.44 103 VAL A C 1
ATOM 863 O O . VAL A 1 103 ? -15.116 3.064 5.017 1.00 88.44 103 VAL A O 1
ATOM 866 N N . PHE A 1 104 ? -15.807 1.552 3.505 1.00 90.62 104 PHE A N 1
ATOM 867 C CA . PHE A 1 104 ? -16.861 0.958 4.298 1.00 90.62 104 PHE A CA 1
ATOM 868 C C . PHE A 1 104 ? -16.416 -0.442 4.703 1.00 90.62 104 PHE A C 1
ATOM 870 O O . PHE A 1 104 ? -16.113 -1.278 3.853 1.00 90.62 104 PHE A O 1
ATOM 877 N N . ILE A 1 105 ? -16.349 -0.688 6.002 1.00 91.88 105 ILE A N 1
ATOM 878 C CA . ILE A 1 105 ? -15.910 -1.951 6.580 1.00 91.88 105 ILE A CA 1
ATOM 879 C C . ILE A 1 105 ? -17.127 -2.620 7.210 1.00 91.88 105 ILE A C 1
ATOM 881 O O . ILE A 1 105 ? -17.710 -2.088 8.151 1.00 91.88 105 ILE A O 1
ATOM 885 N N . LEU A 1 106 ? -17.503 -3.790 6.699 1.00 91.19 106 LEU A N 1
ATOM 886 C CA . LEU A 1 106 ? -18.524 -4.648 7.295 1.00 91.19 106 LEU A CA 1
ATOM 887 C C . LEU A 1 106 ? -17.844 -5.542 8.332 1.00 91.19 106 LEU A C 1
ATOM 889 O O . LEU A 1 106 ? -17.213 -6.545 7.987 1.00 91.19 106 LEU A O 1
ATOM 893 N N . GLY A 1 107 ? -17.931 -5.164 9.600 1.00 89.19 107 GLY A N 1
ATOM 894 C CA . GLY A 1 107 ? -17.139 -5.755 10.675 1.00 89.19 107 GLY A CA 1
ATOM 895 C C . GLY A 1 107 ? -17.679 -5.379 12.045 1.00 89.19 107 GLY A C 1
ATOM 896 O O . GLY A 1 107 ? -18.867 -5.116 12.185 1.00 89.19 107 GLY A O 1
ATOM 897 N N . LYS A 1 108 ? -16.805 -5.386 13.048 1.00 88.94 108 LYS A N 1
ATOM 898 C CA . LYS A 1 108 ? -17.062 -4.813 14.368 1.00 88.94 108 LYS A CA 1
ATOM 899 C C . LYS A 1 108 ? -16.702 -3.338 14.364 1.00 88.94 108 LYS A C 1
ATOM 901 O O . LYS A 1 108 ? -15.620 -2.964 13.907 1.00 88.94 108 LYS A O 1
ATOM 906 N N . CYS A 1 109 ? -17.570 -2.512 14.925 1.00 89.38 109 CYS A N 1
ATOM 907 C CA . CYS A 1 109 ? -17.238 -1.123 15.167 1.00 89.38 109 CYS A CA 1
ATOM 908 C C . CYS A 1 109 ? -16.208 -0.987 16.286 1.00 89.38 109 CYS A C 1
ATOM 910 O O . CYS A 1 109 ? -16.266 -1.634 17.331 1.00 89.38 109 CYS A O 1
ATOM 912 N N . VAL A 1 110 ? -15.251 -0.105 16.040 1.00 87.62 110 VAL A N 1
ATOM 913 C CA . VAL A 1 110 ? -14.109 0.182 16.904 1.00 87.62 110 VAL A CA 1
ATOM 914 C C . VAL A 1 110 ? -13.960 1.692 17.058 1.00 87.62 110 VAL A C 1
ATOM 916 O O . VAL A 1 110 ? -14.554 2.470 16.313 1.00 87.62 110 VAL A O 1
ATOM 919 N N . SER A 1 111 ? -13.177 2.131 18.042 1.00 86.81 111 SER A N 1
ATOM 920 C CA . SER A 1 111 ? -13.127 3.537 18.475 1.00 86.81 111 SER A CA 1
ATOM 921 C C . SER A 1 111 ? -12.636 4.526 17.413 1.00 86.81 111 SER A C 1
ATOM 923 O O . SER A 1 111 ? -12.908 5.717 17.527 1.00 86.81 111 SER A O 1
ATOM 925 N N . TRP A 1 112 ? -11.916 4.059 16.390 1.00 86.44 112 TRP A N 1
ATOM 926 C CA . TRP A 1 112 ? -11.442 4.895 15.285 1.00 86.44 112 TRP A CA 1
ATOM 927 C C . TRP A 1 112 ? -12.400 4.952 14.088 1.00 86.44 112 TRP A C 1
ATOM 929 O O . TRP A 1 112 ? -12.073 5.616 13.101 1.00 86.44 112 TRP A O 1
ATOM 939 N N . CYS A 1 113 ? -13.540 4.254 14.136 1.00 89.44 113 CYS A N 1
ATOM 940 C CA . CYS A 1 113 ? -14.596 4.405 13.137 1.00 89.44 113 CYS A CA 1
ATOM 941 C C . CYS A 1 113 ? -15.142 5.833 13.196 1.00 89.44 113 CYS A C 1
ATOM 943 O O . CYS A 1 113 ? -15.526 6.302 14.265 1.00 89.44 113 CYS A O 1
ATOM 945 N N . GLU A 1 114 ? -15.177 6.525 12.056 1.00 89.00 114 GLU A N 1
ATOM 946 C CA . GLU A 1 114 ? -15.741 7.879 11.994 1.00 89.00 114 GLU A CA 1
ATOM 947 C C . GLU A 1 114 ? -17.257 7.829 12.158 1.00 89.00 114 GLU A C 1
ATOM 949 O O . GLU A 1 114 ? -17.844 8.625 12.886 1.00 89.00 114 GLU A O 1
ATOM 954 N N . GLU A 1 115 ? -17.880 6.862 11.490 1.00 90.31 115 GLU A N 1
ATOM 955 C CA . GLU A 1 115 ? -19.309 6.596 11.573 1.00 90.31 115 GLU A CA 1
ATOM 956 C C . GLU A 1 115 ? -19.497 5.083 11.740 1.00 90.31 115 GLU A C 1
ATOM 958 O O . GLU A 1 115 ? -18.765 4.285 11.147 1.00 90.31 115 GLU A O 1
ATOM 963 N N . CYS A 1 116 ? -20.461 4.688 12.568 1.00 92.75 116 CYS A N 1
ATOM 964 C CA . CYS A 1 116 ? -20.808 3.294 12.810 1.00 92.75 116 CYS A CA 1
ATOM 965 C C . CYS A 1 116 ? -22.319 3.115 12.668 1.00 92.75 116 CYS A C 1
ATOM 967 O O . CYS A 1 116 ? -23.087 3.808 13.337 1.00 92.75 116 CYS A O 1
ATOM 969 N N . TYR A 1 117 ? -22.735 2.175 11.821 1.00 92.44 117 TYR A N 1
ATOM 970 C CA . TYR A 1 117 ? -24.141 1.886 11.565 1.00 92.44 117 TYR A CA 1
ATOM 971 C C . TYR A 1 117 ? -24.450 0.406 11.810 1.00 92.44 117 TYR A C 1
ATOM 973 O O . TYR A 1 117 ? -23.891 -0.446 11.116 1.00 92.44 117 TYR A O 1
ATOM 981 N N . PRO A 1 118 ? -25.355 0.068 12.744 1.00 90.75 118 PRO A N 1
ATOM 982 C CA . PRO A 1 118 ? -25.889 -1.283 12.832 1.00 90.75 118 PRO A CA 1
ATOM 983 C C . PRO A 1 118 ? -26.790 -1.560 11.619 1.00 90.75 118 PRO A C 1
ATOM 985 O O . PRO A 1 118 ? -27.626 -0.738 11.242 1.00 90.75 118 PRO A O 1
ATOM 988 N N . LEU A 1 119 ? -26.614 -2.722 11.000 1.00 88.75 119 LEU A N 1
ATOM 989 C CA . LEU A 1 119 ? -27.388 -3.188 9.855 1.00 88.75 119 LEU A CA 1
ATOM 990 C C . LEU A 1 119 ? -28.522 -4.115 10.301 1.00 88.75 119 LEU A C 1
ATOM 992 O O . LEU A 1 119 ? -28.477 -4.738 11.361 1.00 88.75 119 LEU A O 1
ATOM 996 N N . VAL A 1 120 ? -29.544 -4.233 9.451 1.00 87.94 120 VAL A N 1
ATOM 997 C CA . VAL A 1 120 ? -30.746 -5.049 9.709 1.00 87.94 120 VAL A CA 1
ATOM 998 C C . VAL A 1 120 ? -30.453 -6.540 9.896 1.00 87.94 120 VAL A C 1
ATOM 1000 O O . VAL A 1 120 ? -31.233 -7.240 10.531 1.00 87.94 120 VAL A O 1
ATOM 1003 N N . ASP A 1 121 ? -29.330 -7.030 9.370 1.00 84.19 121 ASP A N 1
ATOM 1004 C CA . ASP A 1 121 ? -28.872 -8.415 9.509 1.00 84.19 121 ASP A CA 1
ATOM 1005 C C . ASP A 1 121 ? -27.991 -8.639 10.755 1.00 84.19 121 ASP A C 1
ATOM 1007 O O . ASP A 1 121 ? -27.372 -9.695 10.899 1.00 84.19 121 ASP A O 1
ATOM 1011 N N . GLY A 1 122 ? -27.920 -7.650 11.653 1.00 81.25 122 GLY A N 1
ATOM 1012 C CA . GLY A 1 122 ? -27.131 -7.698 12.884 1.00 81.25 122 GLY A CA 1
ATOM 1013 C C . GLY A 1 122 ? -25.629 -7.480 12.683 1.00 81.25 122 GLY A C 1
ATOM 1014 O O . GLY A 1 122 ? -24.861 -7.665 13.626 1.00 81.25 122 GLY A O 1
ATOM 1015 N N . LYS A 1 123 ? -25.183 -7.115 11.474 1.00 85.38 123 LYS A N 1
ATOM 1016 C CA . LYS A 1 123 ? -23.799 -6.683 11.224 1.00 85.38 123 LYS A CA 1
ATOM 1017 C C . LYS A 1 123 ? -23.621 -5.205 11.562 1.00 85.38 123 LYS A C 1
ATOM 1019 O O . LYS A 1 123 ? -24.593 -4.474 11.718 1.00 85.38 123 LYS A O 1
ATOM 1024 N N . GLU A 1 124 ? -22.374 -4.753 11.610 1.00 92.25 124 GLU A N 1
ATOM 1025 C CA . GLU A 1 124 ? -22.047 -3.339 11.780 1.00 92.25 124 GLU A CA 1
ATOM 1026 C C . GLU A 1 124 ? -21.245 -2.843 10.571 1.00 92.25 124 GLU A C 1
ATOM 1028 O O . GLU A 1 124 ? -20.426 -3.562 9.990 1.00 92.25 124 GLU A O 1
ATOM 1033 N N . LEU A 1 125 ? -21.522 -1.606 10.168 1.00 92.44 125 LEU A N 1
ATOM 1034 C CA . LEU A 1 125 ? -20.869 -0.902 9.076 1.00 92.44 125 LEU A CA 1
ATOM 1035 C C . LEU A 1 125 ? -20.050 0.249 9.656 1.00 92.44 125 LEU A C 1
ATOM 1037 O O . LEU A 1 125 ? -20.607 1.226 10.150 1.00 92.44 125 LEU A O 1
ATOM 1041 N N . CYS A 1 126 ? -18.731 0.138 9.568 1.00 92.88 126 CYS A N 1
ATOM 1042 C CA . CYS A 1 126 ? -17.785 1.164 9.981 1.00 92.88 126 CYS A CA 1
ATOM 1043 C C . CYS A 1 126 ? -17.325 1.979 8.767 1.00 92.88 126 CYS A C 1
ATOM 1045 O O . CYS A 1 126 ? -16.849 1.419 7.777 1.00 92.88 126 CYS A O 1
ATOM 1047 N N . VAL A 1 127 ? -17.446 3.302 8.840 1.00 91.12 127 VAL A N 1
ATOM 1048 C CA . VAL A 1 127 ? -16.978 4.229 7.803 1.00 91.12 127 VAL A CA 1
ATOM 1049 C C . VAL A 1 127 ? -15.622 4.799 8.203 1.00 91.12 127 VAL A C 1
ATOM 1051 O O . VAL A 1 127 ? -15.430 5.278 9.323 1.00 91.12 127 VAL A O 1
ATOM 1054 N N . VAL A 1 128 ? -14.677 4.761 7.267 1.00 88.81 128 VAL A N 1
ATOM 1055 C CA . VAL A 1 128 ? -13.314 5.271 7.433 1.00 88.81 128 VAL A CA 1
ATOM 1056 C C . VAL A 1 128 ? -12.908 6.067 6.208 1.00 88.81 128 VAL A C 1
ATOM 1058 O O . VAL A 1 128 ? -13.046 5.596 5.082 1.00 88.81 128 VAL A O 1
ATOM 1061 N N . ARG A 1 129 ? -12.292 7.229 6.403 1.00 83.69 129 ARG A N 1
ATOM 1062 C CA . ARG A 1 129 ? -11.639 7.986 5.335 1.00 83.69 129 ARG A CA 1
ATOM 1063 C C . ARG A 1 129 ? -10.128 7.860 5.516 1.00 83.69 129 ARG A C 1
ATOM 1065 O O . ARG A 1 129 ? -9.559 8.257 6.529 1.00 83.69 129 ARG A O 1
ATOM 1072 N N . SER A 1 130 ? -9.451 7.240 4.551 1.00 76.00 130 SER A N 1
ATOM 1073 C CA . SER A 1 130 ? -7.992 7.070 4.596 1.00 76.00 130 SER A CA 1
ATOM 1074 C C . SER A 1 130 ? -7.410 7.041 3.195 1.00 76.00 130 SER A C 1
ATOM 1076 O O . SER A 1 130 ? -7.895 6.311 2.344 1.00 76.00 130 SER A O 1
ATOM 1078 N N . ASN A 1 131 ? -6.339 7.797 2.961 1.00 69.31 131 ASN A N 1
ATOM 1079 C CA . ASN A 1 131 ? -5.594 7.787 1.699 1.00 69.31 131 ASN A CA 1
ATOM 1080 C C . ASN A 1 131 ? -4.410 6.804 1.693 1.00 69.31 131 ASN A C 1
ATOM 1082 O O . ASN A 1 131 ? -3.628 6.804 0.744 1.00 69.31 131 ASN A O 1
ATOM 1086 N N . ASP A 1 132 ? -4.262 5.996 2.747 1.00 71.38 132 ASP A N 1
ATOM 1087 C CA . ASP A 1 132 ? -3.190 5.016 2.896 1.00 71.38 132 ASP A CA 1
ATOM 1088 C C . ASP A 1 132 ? -3.756 3.594 2.941 1.00 71.38 132 ASP A C 1
ATOM 1090 O O . ASP A 1 132 ? -4.468 3.217 3.875 1.00 71.38 132 ASP A O 1
ATOM 1094 N N . VAL A 1 133 ? -3.387 2.794 1.938 1.00 73.50 133 VAL A N 1
ATOM 1095 C CA . VAL A 1 133 ? -3.798 1.388 1.809 1.00 73.50 133 VAL A CA 1
ATOM 1096 C C . VAL A 1 133 ? -3.339 0.569 3.014 1.00 73.50 133 VAL A C 1
ATOM 1098 O O . VAL A 1 133 ? -4.095 -0.261 3.508 1.00 73.50 133 VAL A O 1
ATOM 1101 N N . SER A 1 134 ? -2.139 0.833 3.541 1.00 72.25 134 SER A N 1
ATOM 1102 C CA . SER A 1 134 ? -1.615 0.094 4.699 1.00 72.25 134 SER A CA 1
ATOM 1103 C C . SER A 1 134 ? -2.473 0.338 5.942 1.00 72.25 134 SER A C 1
ATOM 1105 O O . SER A 1 134 ? -2.813 -0.593 6.668 1.00 72.25 134 SER A O 1
ATOM 1107 N N . SER A 1 135 ? -2.871 1.591 6.166 1.00 79.38 135 SER A N 1
ATOM 1108 C CA . SER A 1 135 ? -3.797 1.956 7.232 1.00 79.38 135 SER A CA 1
ATOM 1109 C C . SER A 1 135 ? -5.166 1.304 7.051 1.00 79.38 135 SER A C 1
ATOM 1111 O O . SER A 1 135 ? -5.733 0.865 8.046 1.00 79.38 135 SER A O 1
ATOM 1113 N N . ILE A 1 136 ? -5.682 1.206 5.820 1.00 82.50 136 ILE A N 1
ATOM 1114 C CA . ILE A 1 136 ? -6.957 0.525 5.541 1.00 82.50 136 ILE A CA 1
ATOM 1115 C C . ILE A 1 136 ? -6.869 -0.961 5.901 1.00 82.50 136 ILE A C 1
ATOM 1117 O O . ILE A 1 136 ? -7.775 -1.469 6.553 1.00 82.50 136 ILE A O 1
ATOM 1121 N N . LEU A 1 137 ? -5.779 -1.638 5.528 1.00 82.75 137 LEU A N 1
ATOM 1122 C CA . LEU A 1 137 ? -5.576 -3.059 5.832 1.00 82.75 137 LEU A CA 1
ATOM 1123 C C . LEU A 1 137 ? -5.546 -3.317 7.341 1.00 82.75 137 LEU A C 1
ATOM 1125 O O . LEU A 1 137 ? -6.317 -4.134 7.833 1.00 82.75 137 LEU A O 1
ATOM 1129 N N . ASN A 1 138 ? -4.739 -2.557 8.086 1.00 86.31 138 ASN A N 1
ATOM 1130 C CA . ASN A 1 138 ? -4.659 -2.703 9.544 1.00 86.31 138 ASN A CA 1
ATOM 1131 C C . ASN A 1 138 ? -6.012 -2.436 10.222 1.00 86.31 138 ASN A C 1
ATOM 1133 O O . ASN A 1 138 ? -6.407 -3.148 11.141 1.00 86.31 138 ASN A O 1
ATOM 1137 N N . LYS A 1 139 ? -6.737 -1.416 9.748 1.00 88.19 139 LYS A N 1
ATOM 1138 C CA . LYS A 1 139 ? -8.076 -1.079 10.241 1.00 88.19 139 LYS A CA 1
ATOM 1139 C C . LYS A 1 139 ? -9.082 -2.195 9.949 1.00 88.19 139 LYS A C 1
ATOM 1141 O O . LYS A 1 139 ? -9.871 -2.554 10.815 1.00 88.19 139 LYS A O 1
ATOM 1146 N N . ALA A 1 140 ? -9.044 -2.777 8.755 1.00 87.94 140 ALA A N 1
ATOM 1147 C CA . ALA A 1 140 ? -9.909 -3.896 8.401 1.00 87.94 140 ALA A CA 1
ATOM 1148 C C . ALA A 1 140 ? -9.644 -5.129 9.283 1.00 87.94 140 ALA A C 1
ATOM 1150 O O . ALA A 1 140 ? -10.593 -5.761 9.745 1.00 87.94 140 ALA A O 1
ATOM 1151 N N . GLU A 1 141 ? -8.379 -5.441 9.571 1.00 88.25 141 GLU A N 1
ATOM 1152 C CA . GLU A 1 141 ? -8.025 -6.542 10.474 1.00 88.25 141 GLU A CA 1
ATOM 1153 C C . GLU A 1 141 ? -8.528 -6.305 11.903 1.00 88.25 141 GLU A C 1
ATOM 1155 O O . GLU A 1 141 ? -9.180 -7.177 12.481 1.00 88.25 141 GLU A O 1
ATOM 1160 N N . GLU A 1 142 ? -8.284 -5.119 12.464 1.00 89.69 142 GLU A N 1
ATOM 1161 C CA . GLU A 1 142 ? -8.716 -4.774 13.824 1.00 89.69 142 GLU A CA 1
ATOM 1162 C C . GLU A 1 142 ? -10.246 -4.790 13.962 1.00 89.69 142 GLU A C 1
ATOM 1164 O O . GLU A 1 142 ? -10.781 -5.315 14.940 1.00 89.69 142 GLU A O 1
ATOM 1169 N N . ALA A 1 143 ? -10.958 -4.303 12.941 1.00 87.81 143 ALA A N 1
ATOM 1170 C CA . ALA A 1 143 ? -12.414 -4.359 12.863 1.00 87.81 143 ALA A CA 1
ATOM 1171 C C . ALA A 1 143 ? -12.961 -5.764 12.541 1.00 87.81 143 ALA A C 1
ATOM 1173 O O . ALA A 1 143 ? -14.170 -5.917 12.379 1.00 87.81 143 ALA A O 1
ATOM 1174 N N . GLN A 1 144 ? -12.121 -6.802 12.435 1.00 88.50 144 GLN A N 1
ATOM 1175 C CA . GLN A 1 144 ? -12.536 -8.165 12.067 1.00 88.50 144 GLN A CA 1
ATOM 1176 C C . GLN A 1 144 ? -13.409 -8.163 10.800 1.00 88.50 144 GLN A C 1
ATOM 1178 O O . GLN A 1 144 ? -14.483 -8.772 10.758 1.00 88.50 144 GLN A O 1
ATOM 1183 N N . ALA A 1 145 ? -12.968 -7.404 9.793 1.00 86.69 145 ALA A N 1
ATOM 1184 C CA . ALA A 1 145 ? -13.721 -7.151 8.578 1.00 86.69 145 ALA A CA 1
ATOM 1185 C C . ALA A 1 145 ? -14.073 -8.457 7.861 1.00 86.69 145 ALA A C 1
ATOM 1187 O O . ALA A 1 145 ? -13.203 -9.256 7.515 1.00 86.69 145 ALA A O 1
ATOM 1188 N N . LYS A 1 146 ? -15.364 -8.644 7.593 1.00 88.44 146 LYS A N 1
ATOM 1189 C CA . LYS A 1 146 ? -15.859 -9.689 6.691 1.00 88.44 146 LYS A CA 1
ATOM 1190 C C . LYS A 1 146 ? -15.773 -9.237 5.240 1.00 88.44 146 LYS A C 1
ATOM 1192 O O . LYS A 1 146 ? -15.526 -10.047 4.355 1.00 88.44 146 LYS A O 1
ATOM 1197 N N . GLU A 1 147 ? -15.988 -7.946 5.012 1.00 87.06 147 GLU A N 1
ATOM 1198 C CA . GLU A 1 147 ? -15.986 -7.332 3.693 1.00 87.06 147 GLU A CA 1
ATOM 1199 C C . GLU A 1 147 ? -15.553 -5.864 3.797 1.00 87.06 147 GLU A C 1
ATOM 1201 O O . GLU A 1 147 ? -15.822 -5.186 4.793 1.00 87.06 147 GLU A O 1
ATOM 1206 N N . VAL A 1 148 ? -14.857 -5.387 2.764 1.00 86.75 148 VAL A N 1
ATOM 1207 C CA . VAL A 1 148 ? -14.366 -4.012 2.659 1.00 86.75 148 VAL A CA 1
ATOM 1208 C C . VAL A 1 148 ? -14.782 -3.455 1.303 1.00 86.75 148 VAL A C 1
ATOM 1210 O O . VAL A 1 148 ? -14.357 -3.957 0.264 1.00 86.75 148 VAL A O 1
ATOM 1213 N N . LEU A 1 149 ? -15.591 -2.399 1.312 1.00 85.12 149 LEU A N 1
ATOM 1214 C CA . LEU A 1 149 ? -16.015 -1.679 0.115 1.00 85.12 149 LEU A CA 1
ATOM 1215 C C . LEU A 1 149 ? -15.271 -0.348 0.054 1.00 85.12 149 LEU A C 1
ATOM 1217 O O . LEU A 1 149 ? -15.276 0.426 1.009 1.00 85.12 149 LEU A O 1
ATOM 1221 N N . ILE A 1 150 ? -14.634 -0.062 -1.076 1.00 83.62 150 ILE A N 1
ATOM 1222 C CA . ILE A 1 150 ? -13.862 1.167 -1.264 1.00 83.62 150 ILE A CA 1
ATOM 1223 C C . ILE A 1 150 ? -14.611 2.048 -2.257 1.00 83.62 150 ILE A C 1
ATOM 1225 O O . ILE A 1 150 ? -14.769 1.690 -3.421 1.00 83.62 150 ILE A O 1
ATOM 1229 N N . SER A 1 151 ? -15.056 3.210 -1.793 1.00 79.81 151 SER A N 1
ATOM 1230 C CA . SER A 1 151 ? -15.679 4.236 -2.620 1.00 79.81 151 SER A CA 1
ATOM 1231 C C . SER A 1 151 ? -14.701 5.373 -2.873 1.00 79.81 151 SER A C 1
ATOM 1233 O O . SER A 1 151 ? -14.101 5.928 -1.951 1.00 79.81 151 SER A O 1
ATOM 1235 N N . MET A 1 152 ? -14.547 5.743 -4.138 1.00 72.31 152 MET A N 1
ATOM 1236 C CA . MET A 1 152 ? -13.769 6.908 -4.538 1.00 72.31 152 MET A CA 1
ATOM 1237 C C . MET A 1 152 ? -14.725 8.057 -4.840 1.00 72.31 152 MET A C 1
ATOM 1239 O O . MET A 1 152 ? -15.697 7.888 -5.575 1.00 72.31 152 MET A O 1
ATOM 1243 N N . LYS A 1 153 ? -14.452 9.241 -4.282 1.00 59.88 153 LYS A N 1
ATOM 1244 C CA . LYS A 1 153 ? -15.208 10.450 -4.614 1.00 59.88 153 LYS A CA 1
ATOM 1245 C C . LYS A 1 153 ? -14.927 10.803 -6.079 1.00 59.88 153 LYS A C 1
ATOM 1247 O O . LYS A 1 153 ? -13.845 11.283 -6.395 1.00 59.88 153 LYS A O 1
ATOM 1252 N N . GLY A 1 154 ? -15.893 10.551 -6.958 1.00 54.34 154 GLY A N 1
ATOM 1253 C CA . GLY A 1 154 ? -15.793 10.800 -8.394 1.00 54.34 154 GLY A CA 1
ATOM 1254 C C . GLY A 1 154 ? -17.149 10.656 -9.081 1.00 54.34 154 GLY A C 1
ATOM 1255 O O . GLY A 1 154 ? -18.072 10.049 -8.538 1.00 54.34 154 GLY A O 1
ATOM 1256 N N . ASN A 1 155 ? -17.288 11.240 -10.270 1.00 47.09 155 ASN A N 1
ATOM 1257 C CA . ASN A 1 155 ? -18.446 10.990 -11.121 1.00 47.09 155 ASN A CA 1
ATOM 1258 C C . ASN A 1 155 ? -18.383 9.522 -11.574 1.00 47.09 155 ASN A C 1
ATOM 1260 O O . ASN A 1 155 ? -17.333 9.078 -12.032 1.00 47.09 155 ASN A O 1
ATOM 1264 N N . VAL A 1 156 ? -19.483 8.766 -11.494 1.00 50.81 156 VAL A N 1
ATOM 1265 C CA . VAL A 1 156 ? -19.535 7.339 -11.903 1.00 50.81 156 VAL A CA 1
ATOM 1266 C C . VAL A 1 156 ? -19.066 7.139 -13.359 1.00 50.81 156 VAL A C 1
ATOM 1268 O O . VAL A 1 156 ? -18.643 6.053 -13.744 1.00 50.81 156 VAL A O 1
ATOM 1271 N N . LYS A 1 157 ? -19.080 8.211 -14.162 1.00 46.94 157 LYS A N 1
ATOM 1272 C CA . LYS A 1 157 ? -18.612 8.254 -15.553 1.00 46.94 157 LYS A CA 1
ATOM 1273 C C . LYS A 1 157 ? -17.084 8.340 -15.729 1.00 46.94 157 LYS A C 1
ATOM 1275 O O . LYS A 1 157 ? -16.615 8.012 -16.812 1.00 46.94 157 LYS A O 1
ATOM 1280 N N . ASP A 1 158 ? -16.326 8.702 -14.691 1.00 40.44 158 ASP A N 1
ATOM 1281 C CA . ASP A 1 158 ? -14.878 8.981 -14.759 1.00 40.44 158 ASP A CA 1
ATOM 1282 C C . ASP A 1 158 ? -14.006 7.958 -14.014 1.00 40.44 158 ASP A C 1
ATOM 1284 O O . ASP A 1 158 ? -12.809 8.185 -13.824 1.00 40.44 158 ASP A O 1
ATOM 1288 N N . ILE A 1 159 ? -14.550 6.801 -13.608 1.00 42.75 159 ILE A N 1
ATOM 1289 C CA . ILE A 1 159 ? -13.725 5.688 -13.107 1.00 42.75 159 ILE A CA 1
ATOM 1290 C C . ILE A 1 159 ? -12.991 5.060 -14.303 1.00 42.75 159 ILE A C 1
ATOM 1292 O O . ILE A 1 159 ? -13.286 3.970 -14.783 1.00 42.75 159 ILE A O 1
ATOM 1296 N N . HIS A 1 160 ? -12.003 5.781 -14.817 1.00 43.03 160 HIS A N 1
ATOM 1297 C CA . HIS A 1 160 ? -10.945 5.266 -15.662 1.00 43.03 160 HIS A CA 1
ATOM 1298 C C . HIS A 1 160 ? -9.806 4.796 -14.760 1.00 43.03 160 HIS A C 1
ATOM 1300 O O . HIS A 1 160 ? -8.671 5.254 -14.873 1.00 43.03 160 HIS A O 1
ATOM 1306 N N . VAL A 1 161 ? -10.081 3.824 -13.884 1.00 44.12 161 VAL A N 1
ATOM 1307 C CA . VAL A 1 161 ? -9.008 2.913 -13.480 1.00 44.12 161 VAL A CA 1
ATOM 1308 C C . VAL A 1 161 ? -8.727 2.098 -14.734 1.00 44.12 161 VAL A C 1
ATOM 1310 O O . VAL A 1 161 ? -9.342 1.067 -14.969 1.00 44.12 161 VAL A O 1
ATOM 1313 N N . ARG A 1 162 ? -7.883 2.628 -15.621 1.00 45.16 162 ARG A N 1
ATOM 1314 C CA . ARG A 1 162 ? -7.287 1.852 -16.701 1.00 45.16 162 ARG A CA 1
ATOM 1315 C C . ARG A 1 162 ? -6.112 1.132 -16.052 1.00 45.16 162 ARG A C 1
ATOM 1317 O O . ARG A 1 162 ? -5.075 1.773 -15.878 1.00 45.16 162 ARG A O 1
ATOM 1324 N N . PRO A 1 163 ? -6.243 -0.134 -15.605 1.00 49.19 163 PRO A N 1
ATOM 1325 C CA . PRO A 1 163 ? -5.063 -0.897 -15.244 1.00 49.19 163 PRO A CA 1
ATOM 1326 C C . PRO A 1 163 ? -4.169 -0.913 -16.483 1.00 49.19 163 PRO A C 1
ATOM 1328 O O . PRO A 1 163 ? -4.532 -1.480 -17.513 1.00 49.19 163 PRO A O 1
ATOM 1331 N N . SER A 1 164 ? -3.043 -0.208 -16.418 1.00 57.75 164 SER A N 1
ATOM 1332 C CA . SER A 1 164 ? -2.071 -0.232 -17.494 1.00 57.75 164 SER A CA 1
ATOM 1333 C C . SER A 1 164 ? -1.372 -1.581 -17.440 1.00 57.75 164 SER A C 1
ATOM 1335 O O . SER A 1 164 ? -0.617 -1.886 -16.515 1.00 57.75 164 SER A O 1
ATOM 1337 N N . LEU A 1 165 ? -1.696 -2.443 -18.401 1.00 73.06 165 LEU A N 1
ATOM 1338 C CA . LEU A 1 165 ? -1.019 -3.719 -18.551 1.00 73.06 165 LEU A CA 1
ATOM 1339 C C . LEU A 1 165 ? 0.383 -3.421 -19.079 1.00 73.06 165 LEU A C 1
ATOM 1341 O O . LEU A 1 165 ? 0.523 -2.745 -20.089 1.00 73.06 165 LEU A O 1
ATOM 1345 N N . THR A 1 166 ? 1.430 -3.882 -18.406 1.00 81.31 166 THR A N 1
ATOM 1346 C CA . THR A 1 166 ? 2.809 -3.690 -18.868 1.00 81.31 166 THR A CA 1
ATOM 1347 C C . THR A 1 166 ? 3.411 -5.021 -19.289 1.00 81.31 166 THR A C 1
ATOM 1349 O O . THR A 1 166 ? 3.079 -6.079 -18.762 1.00 81.31 166 THR A O 1
ATOM 1352 N N . CYS A 1 167 ? 4.288 -4.982 -20.288 1.00 81.62 167 CYS A N 1
ATOM 1353 C CA . CYS A 1 167 ? 5.017 -6.152 -20.745 1.00 81.62 167 CYS A CA 1
ATOM 1354 C C . CYS A 1 167 ? 6.021 -6.589 -19.672 1.00 81.62 167 CYS A C 1
ATOM 1356 O O . CYS A 1 167 ? 6.987 -5.871 -19.408 1.00 81.62 167 CYS A O 1
ATOM 1358 N N . ASP A 1 168 ? 5.861 -7.800 -19.138 1.00 80.12 168 ASP A N 1
ATOM 1359 C CA . ASP A 1 168 ? 6.731 -8.381 -18.104 1.00 80.12 168 ASP A CA 1
ATOM 1360 C C . ASP A 1 168 ? 8.198 -8.531 -18.546 1.00 80.12 168 ASP A C 1
ATOM 1362 O O . ASP A 1 168 ? 9.087 -8.724 -17.717 1.00 80.12 168 ASP A O 1
ATOM 1366 N N . TYR A 1 169 ? 8.469 -8.453 -19.853 1.00 84.69 169 TYR A N 1
ATOM 1367 C CA . TYR A 1 169 ? 9.820 -8.550 -20.396 1.00 84.69 169 TYR A CA 1
ATOM 1368 C C . TYR A 1 169 ? 10.476 -7.185 -20.649 1.00 84.69 169 TYR A C 1
ATOM 1370 O O . TYR A 1 169 ? 11.575 -6.920 -20.164 1.00 84.69 169 TYR A O 1
ATOM 1378 N N . CYS A 1 170 ? 9.833 -6.313 -21.433 1.00 80.25 170 CYS A N 1
ATOM 1379 C CA . CYS A 1 170 ? 10.441 -5.053 -21.879 1.00 80.25 170 CYS A CA 1
ATOM 1380 C C . CYS A 1 170 ? 9.959 -3.815 -21.108 1.00 80.25 170 CYS A C 1
ATOM 1382 O O . CYS A 1 170 ? 10.545 -2.746 -21.279 1.00 80.25 170 CYS A O 1
ATOM 1384 N N . GLY A 1 171 ? 8.913 -3.945 -20.287 1.00 76.94 171 GLY A N 1
ATOM 1385 C CA . GLY A 1 171 ? 8.345 -2.864 -19.478 1.00 76.94 171 GLY A CA 1
ATOM 1386 C C . GLY A 1 171 ? 7.483 -1.858 -20.244 1.00 76.94 171 GLY A C 1
ATOM 1387 O O . GLY A 1 171 ? 7.026 -0.892 -19.643 1.00 76.94 171 GLY A O 1
ATOM 1388 N N . LYS A 1 172 ? 7.256 -2.053 -21.551 1.00 79.69 172 LYS A N 1
ATOM 1389 C CA . LYS A 1 172 ? 6.348 -1.198 -22.332 1.00 79.69 172 LYS A CA 1
ATOM 1390 C C . LYS A 1 172 ? 4.906 -1.380 -21.878 1.00 79.69 172 LYS A C 1
ATOM 1392 O O . LYS A 1 172 ? 4.497 -2.499 -21.569 1.00 79.69 172 LYS A O 1
ATOM 1397 N N . GLU A 1 173 ? 4.153 -0.291 -21.883 1.00 78.44 173 GLU A N 1
ATOM 1398 C CA . GLU A 1 173 ? 2.707 -0.323 -21.697 1.00 78.44 173 GLU A CA 1
ATOM 1399 C C .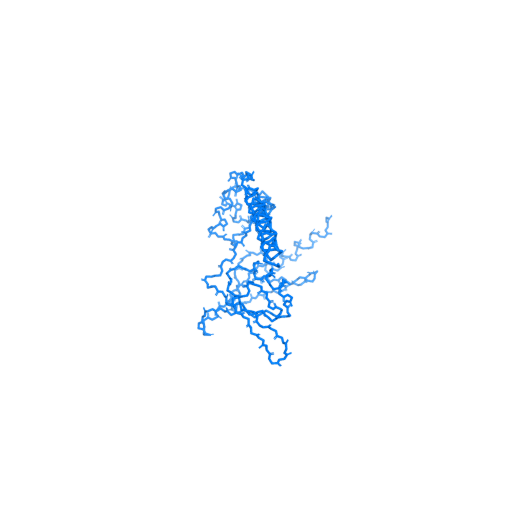 GLU A 1 173 ? 2.044 -1.026 -22.890 1.00 78.44 173 GLU A C 1
ATOM 1401 O O . GLU A 1 173 ? 2.474 -0.860 -24.030 1.00 78.44 173 GLU A O 1
ATOM 1406 N N . ILE A 1 174 ? 1.058 -1.868 -22.601 1.00 79.56 174 ILE A N 1
ATOM 1407 C CA . ILE A 1 174 ? 0.207 -2.570 -23.556 1.00 79.56 174 ILE A CA 1
ATOM 1408 C C . ILE A 1 174 ? -1.122 -1.830 -23.528 1.00 79.56 174 ILE A C 1
ATOM 1410 O O . ILE A 1 174 ? -1.872 -1.908 -22.549 1.00 79.56 174 ILE A O 1
ATOM 1414 N N . HIS A 1 175 ? -1.393 -1.068 -24.582 1.00 77.38 175 HIS A N 1
ATOM 1415 C CA . HIS A 1 175 ? -2.599 -0.257 -24.644 1.00 77.38 175 HIS A CA 1
ATOM 1416 C C . HIS A 1 175 ? -3.835 -1.122 -24.923 1.00 77.38 175 HIS A C 1
ATOM 1418 O O . HIS A 1 175 ? -3.772 -2.220 -25.479 1.00 77.38 175 HIS A O 1
ATOM 1424 N N . GLN A 1 176 ? -5.000 -0.625 -24.511 1.00 60.09 176 GLN A N 1
ATOM 1425 C CA . GLN A 1 176 ? -6.264 -1.336 -24.675 1.00 60.09 176 GLN A CA 1
ATOM 1426 C C . GLN A 1 176 ? -6.567 -1.546 -26.170 1.00 60.09 176 GLN A C 1
ATOM 1428 O O . GLN A 1 176 ? -6.656 -0.584 -26.927 1.00 60.09 176 GLN A O 1
ATOM 1433 N N . GLY A 1 177 ? -6.708 -2.807 -26.590 1.00 69.31 177 GLY A N 1
ATOM 1434 C CA . GLY A 1 177 ? -6.891 -3.194 -27.997 1.00 69.31 177 GLY A CA 1
ATOM 1435 C C . GLY A 1 177 ? -5.609 -3.636 -28.714 1.00 69.31 177 GLY A C 1
ATOM 1436 O O . GLY A 1 177 ? -5.689 -4.167 -29.822 1.00 69.31 177 GLY A O 1
ATOM 1437 N N . GLU A 1 178 ? -4.436 -3.491 -28.092 1.00 78.31 178 GLU A N 1
ATOM 1438 C CA . GLU A 1 178 ? -3.192 -4.031 -28.639 1.00 78.31 178 GLU A CA 1
ATOM 1439 C C . GLU A 1 178 ? -3.111 -5.551 -28.467 1.00 78.31 178 GLU A C 1
ATOM 1441 O O . GLU A 1 178 ? -3.563 -6.127 -27.473 1.00 78.31 178 GLU A O 1
ATOM 1446 N N . LYS A 1 179 ? -2.501 -6.224 -29.448 1.00 82.81 179 LYS A N 1
ATOM 1447 C CA . LYS A 1 179 ? -2.230 -7.660 -29.351 1.00 82.81 179 LYS A CA 1
ATOM 1448 C C . LYS A 1 179 ? -1.130 -7.906 -28.323 1.00 82.81 179 LYS A C 1
ATOM 1450 O O . LYS A 1 179 ? -0.035 -7.363 -28.439 1.00 82.81 179 LYS A O 1
ATOM 1455 N N . TYR A 1 180 ? -1.399 -8.800 -27.383 1.00 87.38 180 TYR A N 1
ATOM 1456 C CA . TYR A 1 180 ? -0.427 -9.299 -26.418 1.00 87.38 180 TYR A CA 1
ATOM 1457 C C . TYR A 1 180 ? -0.435 -10.827 -26.395 1.00 87.38 180 TYR A C 1
ATOM 1459 O O . TYR A 1 180 ? -1.363 -11.474 -26.881 1.00 87.38 180 TYR A O 1
ATOM 1467 N N . PHE A 1 181 ? 0.619 -11.404 -25.829 1.00 87.19 181 PHE A N 1
ATOM 1468 C CA . PHE A 1 181 ? 0.738 -12.838 -25.603 1.00 87.19 181 PHE A CA 1
ATOM 1469 C C . PHE A 1 181 ? 0.777 -13.117 -24.108 1.00 87.19 181 PHE A C 1
ATOM 1471 O O . PHE A 1 181 ? 1.332 -12.330 -23.339 1.00 87.19 181 PHE A O 1
ATOM 1478 N N . THR A 1 182 ? 0.234 -14.263 -23.711 1.00 86.06 182 THR A N 1
ATOM 1479 C CA . THR A 1 182 ? 0.323 -14.772 -22.344 1.00 86.06 182 THR A CA 1
ATOM 1480 C C . THR A 1 182 ? 1.233 -15.995 -22.284 1.00 86.06 182 THR A C 1
ATOM 1482 O O . THR A 1 182 ? 1.321 -16.788 -23.224 1.00 86.06 182 THR A O 1
ATOM 1485 N N . TYR A 1 183 ? 1.950 -16.143 -21.174 1.00 83.88 183 TYR A N 1
ATOM 1486 C CA . TYR A 1 183 ? 2.752 -17.325 -20.875 1.00 83.88 183 TYR A CA 1
ATOM 1487 C C . TYR A 1 183 ? 2.592 -17.677 -19.404 1.00 83.88 183 TYR A C 1
ATOM 1489 O O . TYR A 1 183 ? 2.871 -16.844 -18.548 1.00 83.88 183 TYR A O 1
ATOM 1497 N N . THR A 1 184 ? 2.157 -18.897 -19.104 1.00 80.56 184 THR A N 1
ATOM 1498 C CA . THR A 1 184 ? 1.982 -19.356 -17.723 1.00 80.56 184 THR A CA 1
ATOM 1499 C C . THR A 1 184 ? 3.073 -20.354 -17.365 1.00 80.56 184 THR A C 1
ATOM 1501 O O . THR A 1 184 ? 3.310 -21.315 -18.096 1.00 80.56 184 THR A O 1
ATOM 1504 N N . ARG A 1 185 ? 3.743 -20.123 -16.233 1.00 78.44 185 ARG A N 1
ATOM 1505 C CA . ARG A 1 185 ? 4.755 -21.023 -15.668 1.00 78.44 185 ARG A CA 1
ATOM 1506 C C . ARG A 1 185 ? 4.740 -20.912 -14.145 1.00 78.44 185 ARG A C 1
ATOM 1508 O O . ARG A 1 185 ? 4.635 -19.806 -13.627 1.00 78.44 185 ARG A O 1
ATOM 1515 N N . ASN A 1 186 ? 4.841 -22.038 -13.435 1.00 77.88 186 ASN A N 1
ATOM 1516 C CA . ASN A 1 186 ? 4.860 -22.102 -11.963 1.00 77.88 186 ASN A CA 1
ATOM 1517 C C . ASN A 1 186 ? 3.734 -21.287 -11.300 1.00 77.88 186 ASN A C 1
ATOM 1519 O O . ASN A 1 186 ? 3.976 -20.487 -10.401 1.00 77.88 186 ASN A O 1
ATOM 1523 N N . ASN A 1 187 ? 2.502 -21.461 -11.789 1.00 77.56 187 ASN A N 1
ATOM 1524 C CA . ASN A 1 187 ? 1.303 -20.770 -11.303 1.00 77.56 187 ASN A CA 1
ATOM 1525 C C . ASN A 1 187 ? 1.332 -19.228 -11.416 1.00 77.56 187 ASN A C 1
ATOM 1527 O O . ASN A 1 187 ? 0.530 -18.540 -10.789 1.00 77.56 187 ASN A O 1
ATOM 1531 N N . ARG A 1 188 ? 2.237 -18.674 -12.234 1.00 68.62 188 ARG A N 1
ATOM 1532 C CA . ARG A 1 188 ? 2.300 -17.250 -12.570 1.00 68.62 188 ARG A CA 1
ATOM 1533 C C . ARG A 1 188 ? 2.060 -17.049 -14.064 1.00 68.62 188 ARG A C 1
ATOM 1535 O O . ARG A 1 188 ? 2.690 -17.708 -14.892 1.00 68.62 188 ARG A O 1
ATOM 1542 N N . THR A 1 189 ? 1.161 -16.127 -14.399 1.00 79.69 189 THR A N 1
ATOM 1543 C CA . THR A 1 189 ? 0.875 -15.714 -15.781 1.00 79.69 189 THR A CA 1
ATOM 1544 C C . THR A 1 189 ? 1.624 -14.426 -16.094 1.00 79.69 189 THR A C 1
ATOM 1546 O O . THR A 1 189 ? 1.523 -13.454 -15.351 1.00 79.69 189 THR A O 1
ATOM 1549 N N . TYR A 1 190 ? 2.370 -14.444 -17.192 1.00 82.81 190 TYR A N 1
ATOM 1550 C CA . TYR A 1 190 ? 3.132 -13.322 -17.726 1.00 82.81 190 TYR A CA 1
ATOM 1551 C C . TYR A 1 190 ? 2.453 -12.785 -18.986 1.00 82.81 190 TYR A C 1
ATOM 1553 O O . TYR A 1 190 ? 1.968 -13.569 -19.805 1.00 82.81 190 TYR A O 1
ATOM 1561 N N . TYR A 1 191 ? 2.478 -11.470 -19.166 1.00 86.75 191 TYR A N 1
ATOM 1562 C CA . TYR A 1 191 ? 1.923 -10.733 -20.294 1.00 86.75 191 TYR A CA 1
ATOM 1563 C C . TYR A 1 191 ? 3.052 -10.061 -21.075 1.00 86.75 191 TYR A C 1
ATOM 1565 O O . TYR A 1 191 ? 3.904 -9.377 -20.510 1.00 86.75 191 TYR A O 1
ATOM 1573 N N . VAL A 1 192 ? 3.084 -10.241 -22.396 1.00 89.12 192 VAL A N 1
ATOM 1574 C CA . VAL A 1 192 ? 4.128 -9.659 -23.252 1.00 89.12 192 VAL A CA 1
ATOM 1575 C C . VAL A 1 192 ? 3.559 -9.014 -24.510 1.00 89.12 192 VAL A C 1
ATOM 1577 O O . VAL A 1 192 ? 2.659 -9.549 -25.149 1.00 89.12 192 VAL A O 1
ATOM 1580 N N . CYS A 1 193 ? 4.125 -7.870 -24.897 1.00 85.75 193 CYS A N 1
ATOM 1581 C CA . CYS A 1 193 ? 3.616 -7.035 -25.992 1.00 85.75 193 CYS A CA 1
ATOM 1582 C C . CYS A 1 193 ? 3.937 -7.561 -27.406 1.00 85.75 193 CYS A C 1
ATOM 1584 O O . CYS A 1 193 ? 3.385 -7.072 -28.382 1.00 85.75 193 CYS A O 1
ATOM 1586 N N . CYS A 1 194 ? 4.877 -8.503 -27.565 1.00 87.38 194 CYS A N 1
ATOM 1587 C CA . CYS A 1 194 ? 5.241 -9.038 -28.882 1.00 87.38 194 CYS A CA 1
ATOM 1588 C C . CYS A 1 194 ? 5.829 -10.458 -28.820 1.00 87.38 194 CYS A C 1
ATOM 1590 O O . CYS A 1 194 ? 6.276 -10.928 -27.770 1.00 87.38 194 CYS A O 1
ATOM 1592 N N . SER A 1 195 ? 5.880 -11.131 -29.974 1.00 89.31 195 SER A N 1
ATOM 1593 C CA . SER A 1 195 ? 6.412 -12.494 -30.118 1.00 89.31 195 SER A CA 1
ATOM 1594 C C . SER A 1 195 ? 7.898 -12.602 -29.754 1.00 89.31 195 SER A C 1
ATOM 1596 O O . SER A 1 195 ? 8.325 -13.614 -29.195 1.00 89.31 195 SER A O 1
ATOM 1598 N N . SER A 1 196 ? 8.687 -11.551 -29.997 1.00 89.56 196 SER A N 1
ATOM 1599 C CA . SER A 1 196 ? 10.098 -11.496 -29.596 1.00 89.56 196 SER A CA 1
ATOM 1600 C C . SER A 1 196 ? 10.258 -11.511 -28.075 1.00 89.56 196 SER A C 1
ATOM 1602 O O . SER A 1 196 ? 11.040 -12.307 -27.557 1.00 89.56 196 SER A O 1
ATOM 1604 N N . CYS A 1 197 ? 9.460 -10.708 -27.357 1.00 86.69 197 CYS A N 1
ATOM 1605 C CA . CYS A 1 197 ? 9.448 -10.694 -25.890 1.00 86.69 197 CYS A CA 1
ATOM 1606 C C . CYS A 1 197 ? 9.062 -12.069 -25.330 1.00 86.69 197 CYS A C 1
ATOM 1608 O O . CYS A 1 197 ? 9.692 -12.549 -24.394 1.00 86.69 197 CYS A O 1
ATOM 1610 N N . LEU A 1 198 ? 8.077 -12.739 -25.939 1.00 90.50 198 LEU A N 1
ATOM 1611 C CA . LEU A 1 198 ? 7.680 -14.095 -25.553 1.00 90.50 198 LEU A CA 1
ATOM 1612 C C . LEU A 1 198 ? 8.828 -15.102 -25.715 1.00 90.50 198 LEU A C 1
ATOM 1614 O O . LEU A 1 198 ? 9.072 -15.920 -24.828 1.00 90.50 198 LEU A O 1
ATOM 1618 N N . LYS A 1 199 ? 9.531 -15.054 -26.851 1.00 89.75 199 LYS A N 1
ATOM 1619 C CA . LYS A 1 199 ? 10.628 -15.977 -27.167 1.00 89.75 199 LYS A CA 1
ATOM 1620 C C . LYS A 1 199 ? 11.803 -15.811 -26.204 1.00 89.75 199 LYS A C 1
ATOM 1622 O O . LYS A 1 199 ? 12.361 -16.806 -25.747 1.00 89.75 199 LYS A O 1
ATOM 1627 N N . GLU A 1 200 ? 12.175 -14.573 -25.896 1.00 88.50 200 GLU A N 1
ATOM 1628 C CA . GLU A 1 200 ? 13.262 -14.285 -24.955 1.00 88.50 200 GLU A CA 1
ATOM 1629 C C . GLU A 1 200 ? 12.874 -14.604 -23.510 1.00 88.50 200 GLU A C 1
ATOM 1631 O O . GLU A 1 200 ? 13.673 -15.202 -22.790 1.00 88.50 200 GLU A O 1
ATOM 1636 N N . LEU A 1 201 ? 11.632 -14.307 -23.111 1.00 87.94 201 LEU A N 1
ATOM 1637 C CA . LEU A 1 201 ? 11.108 -14.681 -21.800 1.00 87.94 201 LEU A CA 1
ATOM 1638 C C . LEU A 1 201 ? 11.184 -16.201 -21.593 1.00 87.94 201 LEU A C 1
ATOM 1640 O O . LEU A 1 201 ? 11.750 -16.646 -20.600 1.00 87.94 201 LEU A O 1
ATOM 1644 N N . LYS A 1 202 ? 10.704 -17.006 -22.553 1.00 87.88 202 LYS A N 1
ATOM 1645 C CA . LYS A 1 202 ? 10.785 -18.478 -22.479 1.00 87.88 202 LYS A CA 1
ATOM 1646 C C . LYS A 1 202 ? 12.228 -18.975 -22.344 1.00 87.88 202 LYS A C 1
ATOM 1648 O O . LYS A 1 202 ? 12.521 -19.742 -21.431 1.00 87.88 202 LYS A O 1
ATOM 1653 N N . ARG A 1 203 ? 13.142 -18.467 -23.181 1.00 85.56 203 ARG A N 1
ATOM 1654 C CA . ARG A 1 203 ? 14.573 -18.832 -23.152 1.00 85.56 203 ARG A CA 1
ATOM 1655 C C . ARG A 1 203 ? 15.253 -18.505 -21.824 1.00 85.56 203 ARG A C 1
ATOM 1657 O O . ARG A 1 203 ? 16.069 -19.290 -21.349 1.00 85.56 203 ARG A O 1
ATOM 1664 N N . ASN A 1 204 ? 14.954 -17.347 -21.237 1.00 81.06 204 ASN A N 1
ATOM 1665 C CA . ASN A 1 204 ? 15.538 -16.957 -19.954 1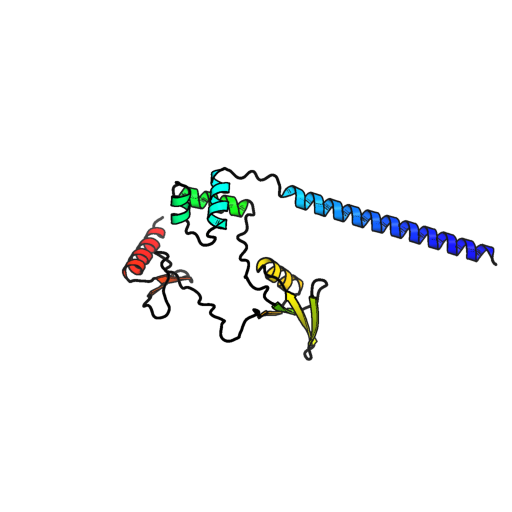.00 81.06 204 ASN A CA 1
ATOM 1666 C C . ASN A 1 204 ? 15.045 -17.861 -18.825 1.00 81.06 204 ASN A C 1
ATOM 1668 O O . ASN A 1 204 ? 15.846 -18.288 -18.001 1.00 81.06 204 ASN A O 1
ATOM 1672 N N . MET A 1 205 ? 13.760 -18.213 -18.838 1.00 80.06 205 MET A N 1
ATOM 1673 C CA . MET A 1 205 ? 13.172 -19.090 -17.827 1.00 80.06 205 MET A CA 1
ATOM 1674 C C . MET A 1 205 ? 13.680 -20.536 -17.932 1.00 80.06 205 MET A C 1
ATOM 1676 O O . MET A 1 205 ? 13.828 -21.201 -16.917 1.00 80.06 205 MET A O 1
ATOM 1680 N N . GLU A 1 206 ? 13.999 -21.016 -19.137 1.00 75.00 206 GLU A N 1
ATOM 1681 C CA . GLU A 1 206 ? 14.659 -22.317 -19.356 1.00 75.00 206 GLU A CA 1
ATOM 1682 C C . GLU A 1 206 ? 16.135 -22.325 -18.917 1.00 75.00 206 GLU A C 1
ATOM 1684 O O . GLU A 1 206 ? 16.664 -23.361 -18.520 1.00 75.00 206 GLU A O 1
ATOM 1689 N N . ARG A 1 207 ? 16.830 -21.179 -18.968 1.00 66.75 207 ARG A N 1
ATOM 1690 C CA . ARG A 1 207 ? 18.223 -21.069 -18.496 1.00 66.75 207 ARG A CA 1
ATOM 1691 C C . ARG A 1 207 ? 18.341 -21.079 -16.977 1.00 66.75 207 ARG A C 1
ATOM 1693 O O . ARG A 1 207 ? 19.329 -21.594 -16.466 1.00 66.75 207 ARG A O 1
ATOM 1700 N N . THR A 1 208 ? 17.363 -20.520 -16.270 1.00 59.31 208 THR A N 1
ATOM 1701 C CA . THR A 1 208 ? 17.359 -20.476 -14.800 1.00 59.31 208 THR A CA 1
ATOM 1702 C C . THR A 1 208 ? 17.187 -21.863 -14.163 1.00 59.31 208 THR A C 1
ATOM 1704 O O . THR A 1 208 ? 17.488 -22.010 -12.992 1.00 59.31 208 THR A O 1
ATOM 1707 N N . GLU A 1 209 ? 16.787 -22.890 -14.922 1.00 52.91 209 GLU A N 1
ATOM 1708 C CA . GLU A 1 209 ? 16.678 -24.284 -14.447 1.00 52.91 209 GLU A CA 1
ATOM 1709 C C . GLU A 1 209 ? 17.982 -25.095 -14.528 1.00 52.91 209 GLU A C 1
ATOM 1711 O O . GLU A 1 209 ? 18.012 -26.244 -14.100 1.00 52.91 209 GLU A O 1
ATOM 1716 N N . ARG A 1 210 ? 19.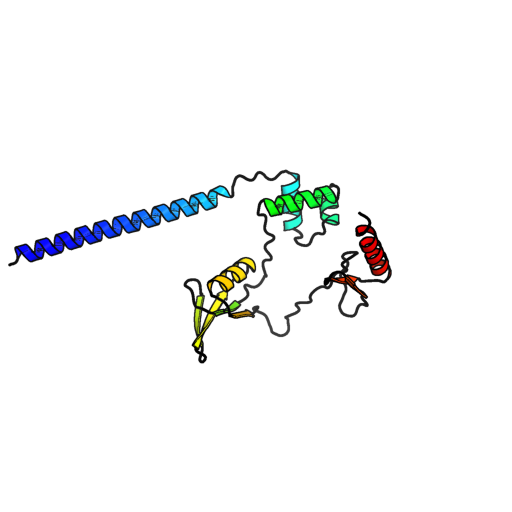057 -24.542 -15.107 1.00 45.03 210 ARG A N 1
ATOM 1717 C CA . ARG A 1 210 ? 20.350 -25.242 -15.262 1.00 45.03 210 ARG A CA 1
ATOM 1718 C C . ARG A 1 210 ? 21.421 -24.803 -14.255 1.00 45.03 210 ARG A C 1
ATOM 1720 O O . ARG A 1 210 ? 22.588 -25.146 -14.440 1.00 45.03 210 ARG A O 1
ATOM 1727 N N . LEU A 1 211 ? 21.035 -24.034 -13.241 1.00 39.06 211 LEU A N 1
ATOM 1728 C CA . LEU A 1 211 ? 21.857 -23.595 -12.109 1.00 39.06 211 LEU A CA 1
ATOM 1729 C C . LEU A 1 211 ? 21.162 -24.016 -10.817 1.00 39.06 211 LEU A C 1
ATOM 1731 O O . LEU A 1 211 ? 21.890 -24.417 -9.888 1.00 39.06 211 LEU A O 1
#

InterPro domains:
  IPR011017 TRASH domain [SM00746] (167-205)
  IPR013603 TRASH transcription regulator C-terminal, prokaryotic [PF08394] (166-207)
  IPR036388 Winged helix-like DNA-binding domain superfamily [G3DSA:1.10.10.10] (16-97)
  IPR036390 Winged helix DNA-binding domain superfamily [SSF46785] (19-90)

Secondary structure (DSSP, 8-state):
-HHHHHHHHHHHHHHHHHHHHHHHHHHHHHHHHHHHHHHGGG-----HHHHHHHHHHHH-TT--HHHHHHHHTS-HHHHHHHHHHHHHTT-------SS--EEEEEE---TT-SEEEE-TTS-EEEEEE-S-HHHHHHHHHHTT-SEEEEE-SS-GGG------EE-TTT--EE-TT---EEEEETTEEEEESSHHHHHHHHHHHHHGGG-

Foldseek 3Di:
DVVVVVVVVVVVVVVVVVVVVVVVVVVVVVVVVVVVVVCVLPPPDDDPLLVQLVVVCVVPVPDDLCRSCVSSVHDSVVSVVSVVVCVVSVNDNFPQDPFQWWKKFFAADDPQFPDWDQDPVRIIIGIDGDRGPVVVVVVNVVRVGPDMDTGGPDDPVPPPPPVFQAQPQPRHTQDPPQDWDWDDDPNDIGIHRDPVSVVVVVVVVVVVVVD

Sequence (211 aa):
MGFLLSLIIITYYIFIFQLIVLLFHQTEREREKKLVKQNHFMEEKFSELEFRAIEALRRNPRISVKDLAKELNVNRNTASRILRSLFNKGVKLKVTVESFPTVFILGKCVSWCEECYPLVDGKELCVVRSNDVSSILNKAEEAQAKEVLISMKGNVKDIHVRPSLTCDYCGKEIHQGEKYFTYTRNNRTYYVCCSSCLKELKRNMERTERL

Organism: NCBI:txid1294262